Protein AF-A0A7Z0WHS3-F1 (afdb_monomer_lite)

Secondary s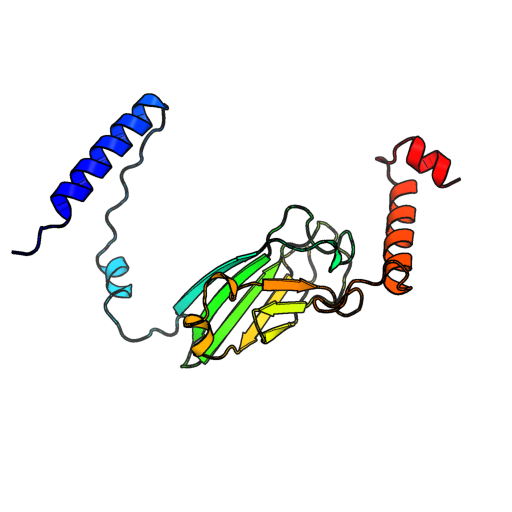tructure (DSSP, 8-state):
-PPPTHHHHHHHHHHHHHHHHHTT--PPPPPPPPHHHHGGGTT----S--EEEEEEEEE--TTSS-TTTB-TTPEEEEEEEEETTEEEEEEEEPBPTTPPP--EEEEETTEEEEEBPPSSSSPEEEEEEE-GGGGGS-GGG--EEEE-TTT--TTS---TT-HHHHHHHHHHHHHHHTSTT--HHHHHHH-

Foldseek 3Di:
DDPDCVVVVVVVVVVVVVVCVVVVHDDDDDDDDDVVNVVVVVDDPDPQDWDFLDKDWAQEDPQQEQPQFADNPWIKIWTWTDGPNFIKIKIWTQGHAVGDDAWKWKDFQPDIWTWCDDPHRGTTMTMDTDDPCSSVDDPVSRHMYMHGPQQDDPVDDRDCPPPVNVVSVVVVLVVQCPDPPRDPVSVVVVD

pLDDT: mean 82.65, std 13.99, range [40.56, 97.94]

Organism: NCBI:txid485602

Structure (mmCIF, N/CA/C/O backbone):
data_AF-A0A7Z0WHS3-F1
#
_entry.id   AF-A0A7Z0WHS3-F1
#
loop_
_atom_site.group_PDB
_atom_site.id
_atom_site.type_symbol
_atom_site.label_atom_id
_atom_site.label_alt_id
_atom_site.label_comp_id
_atom_site.label_asym_id
_atom_site.label_entity_id
_atom_site.label_seq_id
_atom_site.pdbx_PDB_ins_code
_atom_site.Cartn_x
_atom_site.Cartn_y
_atom_site.Cartn_z
_atom_site.occupancy
_atom_site.B_iso_or_equiv
_atom_site.auth_seq_id
_atom_site.auth_comp_id
_atom_site.auth_asym_id
_atom_site.auth_atom_id
_atom_site.pdbx_PDB_model_num
ATOM 1 N N . LEU A 1 1 ? -5.437 -0.044 48.713 1.00 40.56 1 LEU A N 1
ATOM 2 C CA . LEU A 1 1 ? -4.596 1.169 48.603 1.00 40.56 1 LEU A CA 1
ATOM 3 C C . LEU A 1 1 ? -3.829 1.084 47.291 1.00 40.56 1 LEU A C 1
ATOM 5 O O . LEU A 1 1 ? -2.849 0.356 47.213 1.00 40.56 1 LEU A O 1
ATOM 9 N N . ALA A 1 2 ? -4.353 1.708 46.235 1.00 43.03 2 ALA A N 1
ATOM 10 C CA . ALA A 1 2 ? -3.699 1.731 44.931 1.00 43.03 2 ALA A CA 1
ATOM 11 C C . ALA A 1 2 ? -2.425 2.582 45.030 1.00 43.03 2 ALA A C 1
ATOM 13 O O . ALA A 1 2 ? -2.479 3.722 45.490 1.00 43.03 2 ALA A O 1
ATOM 14 N N . ALA A 1 3 ? -1.280 2.012 44.656 1.00 43.31 3 ALA A N 1
ATOM 15 C CA . ALA A 1 3 ? -0.016 2.732 44.622 1.00 43.31 3 ALA A CA 1
ATOM 16 C C . ALA A 1 3 ? -0.113 3.870 43.597 1.00 43.31 3 ALA A C 1
ATOM 18 O O . ALA A 1 3 ? -0.370 3.634 42.417 1.00 43.31 3 ALA A O 1
ATOM 19 N N . VAL A 1 4 ? 0.078 5.104 44.061 1.00 48.72 4 VAL A N 1
ATOM 20 C CA . VAL A 1 4 ? 0.127 6.296 43.215 1.00 48.72 4 VAL A CA 1
ATOM 21 C C . VAL A 1 4 ? 1.287 6.129 42.216 1.00 48.72 4 VAL A C 1
ATOM 23 O O . VAL A 1 4 ? 2.424 5.930 42.651 1.00 48.72 4 VAL A O 1
ATOM 26 N N . PRO A 1 5 ? 1.055 6.212 40.893 1.00 56.66 5 PRO A N 1
ATOM 27 C CA . PRO A 1 5 ? 2.088 5.981 39.873 1.00 56.66 5 PRO A CA 1
ATOM 28 C C . PRO A 1 5 ? 3.263 6.982 39.916 1.00 56.66 5 PRO A C 1
ATOM 30 O O . PRO A 1 5 ? 4.294 6.748 39.289 1.00 56.66 5 PRO A O 1
ATOM 33 N N . GLY A 1 6 ? 3.148 8.066 40.693 1.00 66.00 6 GLY A N 1
ATOM 34 C CA . GLY A 1 6 ? 4.128 9.153 40.762 1.00 66.00 6 GLY A CA 1
ATOM 35 C C . GLY A 1 6 ? 5.511 8.757 41.289 1.00 66.00 6 GLY A C 1
ATOM 36 O O . GLY A 1 6 ? 6.507 9.237 40.763 1.00 66.00 6 GLY A O 1
ATOM 37 N N . ALA A 1 7 ? 5.611 7.846 42.265 1.00 72.94 7 ALA A N 1
ATOM 38 C CA . ALA A 1 7 ? 6.911 7.511 42.865 1.00 72.94 7 ALA A CA 1
ATOM 39 C C . ALA A 1 7 ? 7.818 6.711 41.910 1.00 72.94 7 ALA A C 1
ATOM 41 O O . ALA A 1 7 ? 9.018 6.965 41.819 1.00 72.94 7 ALA A O 1
ATOM 42 N N . ARG A 1 8 ? 7.241 5.767 41.152 1.00 76.06 8 ARG A N 1
ATOM 43 C CA . ARG A 1 8 ? 7.980 5.004 40.130 1.00 76.06 8 ARG A CA 1
ATOM 44 C C . ARG A 1 8 ? 8.331 5.868 38.922 1.00 76.06 8 ARG A C 1
ATOM 46 O O . ARG A 1 8 ? 9.429 5.735 38.394 1.00 76.06 8 ARG A O 1
ATOM 53 N N . ALA A 1 9 ? 7.426 6.759 38.518 1.00 78.06 9 ALA A N 1
ATOM 54 C CA . ALA A 1 9 ? 7.682 7.709 37.442 1.00 78.06 9 ALA A CA 1
ATOM 55 C C . ALA A 1 9 ? 8.817 8.685 37.801 1.00 78.06 9 ALA A C 1
ATOM 57 O O . ALA A 1 9 ? 9.711 8.893 36.988 1.00 78.06 9 ALA A O 1
ATOM 58 N N . ALA A 1 10 ? 8.839 9.205 39.034 1.00 81.62 10 ALA A N 1
ATOM 59 C CA . ALA A 1 10 ? 9.913 10.072 39.519 1.00 81.62 10 ALA A CA 1
ATOM 60 C C . ALA A 1 10 ? 11.273 9.354 39.544 1.00 81.62 10 ALA A C 1
ATOM 62 O O . ALA A 1 10 ? 12.272 9.906 39.091 1.00 81.62 10 ALA A O 1
ATOM 63 N N . GLY A 1 11 ? 11.305 8.096 40.001 1.00 86.12 11 GLY A N 1
ATOM 64 C CA . GLY A 1 11 ? 12.530 7.291 39.989 1.00 86.12 11 GLY A CA 1
ATOM 65 C C . GLY A 1 11 ? 13.057 7.002 38.578 1.00 86.12 11 GLY A C 1
ATOM 66 O O . GLY A 1 11 ? 14.266 7.016 38.357 1.00 86.12 11 GLY A O 1
ATOM 67 N N . LEU A 1 12 ? 12.165 6.774 37.608 1.00 85.81 12 LEU A N 1
ATOM 68 C CA . LEU A 1 12 ? 12.549 6.594 36.206 1.00 85.81 12 LEU A CA 1
ATOM 69 C C . LEU A 1 12 ? 13.081 7.894 35.590 1.00 85.81 12 LEU A C 1
ATOM 71 O O . LEU A 1 12 ? 14.081 7.859 34.880 1.00 85.81 12 LEU A O 1
ATOM 75 N N . ALA A 1 13 ? 12.442 9.029 35.883 1.00 84.94 13 ALA A N 1
ATOM 76 C CA . ALA A 1 13 ? 12.877 10.335 35.399 1.00 84.94 13 ALA A CA 1
ATOM 77 C C . ALA A 1 13 ? 14.287 10.690 35.899 1.00 84.94 13 ALA A C 1
ATOM 79 O O . ALA A 1 13 ? 15.112 11.130 35.105 1.00 84.94 13 ALA A O 1
ATOM 80 N N . ALA A 1 14 ? 14.590 10.418 37.174 1.00 86.94 14 ALA A N 1
ATOM 81 C CA . ALA A 1 14 ? 15.926 10.629 37.736 1.00 86.94 14 ALA A CA 1
ATOM 82 C C . ALA A 1 14 ? 16.997 9.787 37.018 1.00 86.94 14 ALA A C 1
ATOM 84 O O . ALA A 1 14 ? 18.024 10.316 36.610 1.00 86.94 14 ALA A O 1
ATOM 85 N N . ARG A 1 15 ? 16.719 8.499 36.771 1.00 91.88 15 ARG A N 1
ATOM 86 C CA . ARG A 1 15 ? 17.644 7.612 36.041 1.00 91.88 15 ARG A CA 1
ATOM 87 C C . ARG A 1 15 ? 17.869 8.028 34.589 1.00 91.88 15 ARG A C 1
ATOM 89 O O . ARG A 1 15 ? 18.962 7.852 34.066 1.00 91.88 15 ARG A O 1
ATOM 96 N N . LEU A 1 16 ? 16.834 8.540 33.920 1.00 90.62 16 LEU A N 1
ATOM 97 C CA . LEU A 1 16 ? 16.967 9.055 32.556 1.00 90.62 16 LEU A CA 1
ATOM 98 C C . LEU A 1 16 ? 17.790 10.345 32.515 1.00 90.62 16 LEU A C 1
ATOM 100 O O . LEU A 1 16 ? 18.526 10.542 31.554 1.00 90.62 16 LEU A O 1
ATOM 104 N N . ALA A 1 17 ? 17.689 11.191 33.545 1.00 89.50 17 ALA A N 1
ATOM 105 C CA . ALA A 1 17 ? 18.507 12.393 33.670 1.00 89.50 17 ALA A CA 1
ATOM 106 C C . ALA A 1 17 ? 19.991 12.056 33.868 1.00 89.50 17 ALA A C 1
ATOM 108 O O . ALA A 1 17 ? 20.815 12.574 33.121 1.00 89.50 17 ALA A O 1
ATOM 109 N N . GLU A 1 18 ? 20.311 11.131 34.780 1.00 93.56 18 GLU A N 1
ATOM 110 C CA . GLU A 1 18 ? 21.683 10.627 34.971 1.00 93.56 18 GLU A CA 1
ATOM 111 C C . GLU A 1 18 ? 22.253 10.056 33.664 1.00 93.56 18 GLU A C 1
ATOM 113 O O . GLU A 1 18 ? 23.331 10.443 33.223 1.00 93.56 18 GLU A O 1
ATOM 118 N N . LEU A 1 19 ? 21.487 9.200 32.977 1.00 93.31 19 LEU A N 1
ATOM 119 C CA . LEU A 1 19 ? 21.927 8.601 31.716 1.00 93.31 19 LEU A CA 1
ATOM 120 C C . LEU A 1 19 ? 22.160 9.648 30.619 1.00 93.31 19 LEU A C 1
ATOM 122 O O . LEU A 1 19 ? 23.055 9.493 29.790 1.00 93.31 19 LEU A O 1
ATOM 126 N N . ALA A 1 20 ? 21.340 10.695 30.574 1.00 91.69 20 ALA A N 1
ATOM 127 C CA . ALA A 1 20 ? 21.500 11.763 29.602 1.00 91.69 20 ALA A CA 1
ATOM 128 C C . ALA A 1 20 ? 22.761 12.595 29.882 1.00 91.69 20 ALA A C 1
ATOM 130 O O . ALA A 1 20 ? 23.494 12.896 28.942 1.00 91.69 20 ALA A O 1
ATOM 131 N N . GLU A 1 21 ? 23.052 12.888 31.152 1.00 91.94 21 GLU A N 1
ATOM 132 C CA . GLU A 1 21 ? 24.273 13.582 31.574 1.00 91.94 21 GLU A CA 1
ATOM 133 C C . GLU A 1 21 ? 25.531 12.789 31.195 1.00 91.94 21 GLU A C 1
ATOM 135 O O . GLU A 1 21 ? 26.412 13.329 30.522 1.00 91.94 21 GLU A O 1
ATOM 140 N N . ASP A 1 22 ? 25.553 11.485 31.489 1.00 95.38 22 ASP A N 1
ATOM 141 C CA . ASP A 1 22 ? 26.663 10.582 31.149 1.00 95.38 22 ASP A CA 1
ATOM 142 C C . ASP A 1 22 ? 26.966 10.531 29.640 1.00 95.38 22 ASP A C 1
ATOM 144 O O . ASP A 1 22 ? 28.086 10.225 29.227 1.00 95.38 22 ASP A O 1
ATOM 148 N N . ASN A 1 23 ? 25.971 10.832 28.801 1.00 92.00 23 ASN A N 1
ATOM 149 C CA . ASN A 1 23 ? 26.075 10.791 27.341 1.00 92.00 23 ASN A CA 1
ATOM 150 C C . ASN A 1 23 ? 26.095 12.187 26.691 1.00 92.00 23 ASN A C 1
ATOM 152 O O . ASN A 1 23 ? 26.032 12.288 25.464 1.00 92.00 23 ASN A O 1
ATOM 156 N N . GLY A 1 24 ? 26.166 13.266 27.479 1.00 92.19 24 GLY A N 1
ATOM 157 C CA . GLY A 1 24 ? 26.156 14.644 26.972 1.00 92.19 24 GLY A CA 1
ATOM 158 C C . GLY A 1 24 ? 24.856 15.045 26.258 1.00 92.19 24 GLY A C 1
ATOM 159 O O . GLY A 1 24 ? 24.859 15.951 25.422 1.00 92.19 24 GLY A O 1
ATOM 160 N N . ILE A 1 25 ? 23.745 14.366 26.550 1.00 91.44 25 ILE A N 1
ATOM 161 C CA . ILE A 1 25 ? 22.425 14.623 25.974 1.00 91.44 25 ILE A CA 1
ATOM 162 C C . ILE A 1 25 ? 21.713 15.677 26.827 1.00 91.44 25 ILE A C 1
ATOM 164 O O . ILE A 1 25 ? 21.418 15.461 27.999 1.00 91.44 25 ILE A O 1
ATOM 168 N N . VAL A 1 26 ? 21.363 16.811 26.221 1.00 89.06 26 VAL A N 1
ATOM 169 C CA . VAL A 1 26 ? 20.539 17.832 26.880 1.00 89.06 26 VAL A CA 1
ATOM 170 C C . VAL A 1 26 ? 19.069 17.420 26.797 1.00 89.06 26 VAL A C 1
ATOM 172 O O . VAL A 1 26 ? 18.463 17.453 25.725 1.00 89.06 26 VAL A O 1
ATOM 175 N N . LEU A 1 27 ? 18.478 17.039 27.930 1.00 80.19 27 LEU A N 1
ATOM 176 C CA . LEU A 1 27 ? 17.045 16.761 28.009 1.00 80.19 27 LEU A CA 1
ATOM 177 C C . LEU A 1 27 ? 16.261 18.075 27.960 1.00 80.19 27 LEU A C 1
ATOM 179 O O . LEU A 1 27 ? 16.409 18.937 28.822 1.00 80.19 27 LEU A O 1
ATOM 183 N N . THR A 1 28 ? 15.411 18.230 26.946 1.00 83.62 28 THR A N 1
ATOM 184 C CA . THR A 1 28 ? 14.441 19.331 26.899 1.00 83.62 28 THR A CA 1
ATOM 185 C C . THR A 1 28 ? 13.259 18.990 27.796 1.00 83.62 28 THR A C 1
ATOM 187 O O . THR A 1 28 ? 12.690 17.902 27.679 1.00 83.62 28 THR A O 1
ATOM 190 N N . GLU A 1 29 ? 12.882 19.911 28.682 1.00 75.25 29 GLU A N 1
ATOM 191 C CA . GLU A 1 29 ? 11.705 19.741 29.529 1.00 75.25 29 GLU A CA 1
ATOM 192 C C . GLU A 1 29 ? 10.452 19.619 28.643 1.00 75.25 29 GLU A C 1
ATOM 194 O O . GLU A 1 29 ? 10.207 20.487 27.795 1.00 75.25 29 GLU A O 1
ATOM 199 N N . PRO A 1 30 ? 9.667 18.535 28.770 1.00 65.62 30 PRO A N 1
ATOM 200 C CA . PRO A 1 30 ? 8.467 18.386 27.969 1.00 65.62 30 PRO A CA 1
ATOM 201 C C . PRO A 1 30 ? 7.459 19.455 28.389 1.00 65.62 30 PRO A C 1
ATOM 203 O O . PRO A 1 30 ? 7.096 19.556 29.561 1.00 65.62 30 PRO A O 1
ATOM 206 N N . ALA A 1 31 ? 6.975 20.237 27.424 1.00 76.06 31 ALA A N 1
ATOM 207 C CA . ALA A 1 31 ? 5.874 21.155 27.668 1.00 76.06 31 ALA A CA 1
ATOM 208 C C . ALA A 1 31 ? 4.678 20.370 28.227 1.00 76.06 31 ALA A C 1
ATOM 210 O O . ALA A 1 31 ? 4.254 19.367 27.642 1.00 76.06 31 ALA A O 1
ATOM 211 N N . ALA A 1 32 ? 4.142 20.813 29.366 1.00 71.44 32 ALA A N 1
ATOM 212 C CA . ALA A 1 32 ? 2.942 20.213 29.926 1.00 71.44 32 ALA A CA 1
ATOM 213 C C . ALA A 1 32 ? 1.805 20.325 28.892 1.00 71.44 32 ALA A C 1
ATOM 215 O O . ALA A 1 32 ? 1.555 21.430 28.398 1.00 71.44 32 ALA A O 1
ATOM 216 N N . PRO A 1 33 ? 1.123 19.219 28.543 1.00 65.56 33 PRO A N 1
ATOM 217 C CA . PRO A 1 33 ? 0.041 19.266 27.571 1.00 65.56 33 PRO A CA 1
ATOM 218 C C . PRO A 1 33 ? -1.056 20.200 28.082 1.00 65.56 33 PRO A C 1
ATOM 220 O O . PRO A 1 33 ? -1.432 20.158 29.260 1.00 65.56 33 PRO A O 1
ATOM 223 N N . ALA A 1 34 ? -1.586 21.049 27.205 1.00 68.88 34 ALA A N 1
ATOM 224 C CA . ALA A 1 34 ? -2.694 21.908 27.571 1.00 68.88 34 ALA A CA 1
ATOM 225 C C . ALA A 1 34 ? -3.924 21.045 27.881 1.00 68.88 34 ALA A C 1
ATOM 227 O O . ALA A 1 34 ? -4.117 19.955 27.341 1.00 68.88 34 ALA A O 1
ATOM 228 N N . ARG A 1 35 ? -4.836 21.551 28.718 1.00 57.56 35 ARG A N 1
ATOM 229 C CA . ARG A 1 35 ? -6.107 20.861 29.006 1.00 57.56 35 ARG A CA 1
ATOM 230 C C . ARG A 1 35 ? -6.908 20.547 27.731 1.00 57.56 35 ARG A C 1
ATOM 232 O O . ARG A 1 35 ? -7.633 19.559 27.702 1.00 57.56 35 ARG A O 1
ATOM 239 N N . ALA A 1 36 ? -6.757 21.367 26.690 1.00 58.81 36 ALA A N 1
ATOM 240 C CA . ALA A 1 36 ? -7.333 21.128 25.369 1.00 58.81 36 ALA A CA 1
ATOM 241 C C . ALA A 1 36 ? -6.714 19.906 24.657 1.00 58.81 36 ALA A C 1
ATOM 243 O O . ALA A 1 36 ? -7.440 19.170 23.995 1.00 58.81 36 ALA A O 1
ATOM 244 N N . ASP A 1 37 ? -5.423 19.634 24.863 1.00 55.34 37 ASP A N 1
ATOM 245 C CA . ASP A 1 37 ? -4.732 18.453 24.323 1.00 55.34 37 ASP A CA 1
ATOM 246 C C . ASP A 1 37 ? -5.171 17.174 25.051 1.00 55.34 37 ASP A C 1
ATOM 248 O O . ASP A 1 37 ? -5.276 16.102 24.457 1.00 55.34 37 ASP A O 1
ATOM 252 N N . LEU A 1 38 ? -5.512 17.301 26.337 1.00 54.59 38 LEU A N 1
ATOM 253 C CA . LEU A 1 38 ? -6.058 16.217 27.159 1.00 54.59 38 LEU A CA 1
ATOM 254 C C . LEU A 1 38 ? -7.549 15.946 26.892 1.00 54.59 38 LEU A C 1
ATOM 256 O O . LEU A 1 38 ? -8.033 14.850 27.174 1.00 54.59 38 LEU A O 1
ATOM 260 N N . ALA A 1 39 ? -8.286 16.908 26.326 1.00 55.62 39 ALA A N 1
ATOM 261 C CA . ALA A 1 39 ? -9.705 16.744 26.000 1.00 55.62 39 ALA A CA 1
ATOM 262 C C . ALA A 1 39 ? -9.940 15.706 24.886 1.00 55.62 39 ALA A C 1
ATOM 264 O O . ALA A 1 39 ? -11.010 15.097 24.837 1.00 55.62 39 ALA A O 1
ATOM 265 N N . LEU A 1 40 ? -8.928 15.436 24.049 1.00 53.53 40 LEU A N 1
ATOM 266 C CA . LEU A 1 40 ? -8.983 14.391 23.022 1.00 53.53 40 LEU A CA 1
ATOM 267 C C . LEU A 1 40 ? -9.140 12.981 23.624 1.00 53.53 40 LEU A C 1
ATOM 269 O O . LEU A 1 40 ? -9.735 12.108 23.000 1.00 53.53 40 LEU A O 1
ATOM 273 N N . ALA A 1 41 ? -8.649 12.766 24.850 1.00 55.72 41 ALA A N 1
ATOM 274 C CA . ALA A 1 41 ? -8.760 11.488 25.554 1.00 55.72 41 ALA A CA 1
ATOM 275 C C . ALA A 1 41 ? -10.109 11.301 26.280 1.00 55.72 41 ALA A C 1
ATOM 277 O O . ALA A 1 41 ? -10.415 10.197 26.721 1.00 55.72 41 ALA A O 1
ATOM 278 N N . ALA A 1 42 ? -10.919 12.360 26.410 1.00 51.25 42 ALA A N 1
ATOM 279 C CA . ALA A 1 42 ? -12.114 12.392 27.257 1.00 51.25 42 ALA A CA 1
ATOM 280 C C . ALA A 1 42 ? -13.442 12.496 26.479 1.00 51.25 42 ALA A C 1
ATOM 282 O O . ALA A 1 42 ? -14.429 12.988 27.019 1.00 51.25 42 ALA A O 1
ATOM 283 N N . GLY A 1 43 ? -13.488 12.037 25.222 1.00 46.34 43 GLY A N 1
ATOM 284 C CA . GLY A 1 43 ? -14.756 11.817 24.513 1.00 46.34 43 GLY A CA 1
ATOM 285 C C . GLY A 1 43 ? -15.588 13.079 24.255 1.00 46.34 43 GLY A C 1
ATOM 286 O O . GLY A 1 43 ? -16.808 13.051 24.406 1.00 46.34 43 GLY A O 1
ATOM 287 N N . GLY A 1 44 ? -14.953 14.189 23.867 1.00 47.75 44 GLY A N 1
ATOM 288 C CA . GLY A 1 44 ? -15.682 15.318 23.281 1.00 47.75 44 GLY A CA 1
ATOM 289 C C . GLY A 1 44 ? -16.411 14.907 21.988 1.00 47.75 44 GLY A C 1
ATOM 290 O O . GLY A 1 44 ? -15.984 13.954 21.329 1.00 47.75 44 GLY A O 1
ATOM 291 N N . PRO A 1 45 ? -17.509 15.589 21.609 1.00 48.00 45 PRO A N 1
ATOM 292 C CA . PRO A 1 45 ? -18.279 15.244 20.417 1.00 48.00 45 PRO A CA 1
ATOM 293 C C . PRO A 1 45 ? -17.377 15.248 19.171 1.00 48.00 45 PRO A C 1
ATOM 295 O O . PRO A 1 45 ? -16.523 16.132 19.050 1.00 48.00 45 PRO A O 1
ATOM 298 N N . PRO A 1 46 ? -17.532 14.274 18.254 1.00 52.56 46 PRO A N 1
ATOM 299 C CA . PRO A 1 46 ? -16.645 14.116 17.112 1.00 52.56 46 PRO A CA 1
ATOM 300 C C . PRO A 1 46 ? -16.776 15.325 16.185 1.00 52.56 46 PRO A C 1
ATOM 302 O O . PRO A 1 46 ? -17.706 15.435 15.390 1.00 52.56 46 PRO A O 1
ATOM 305 N N . VAL A 1 47 ? -15.824 16.251 16.273 1.00 51.16 47 VAL A N 1
ATOM 306 C CA . VAL A 1 47 ? -15.680 17.336 15.303 1.00 51.16 47 VAL A CA 1
ATOM 307 C C . VAL A 1 47 ? -15.001 16.756 14.069 1.00 51.16 47 VAL A C 1
ATOM 309 O O . VAL A 1 47 ? -13.795 16.908 13.944 1.00 51.16 47 VAL A O 1
ATOM 312 N N . GLY A 1 48 ? -15.746 16.039 13.217 1.00 57.00 48 GLY A N 1
ATOM 313 C CA . GLY A 1 48 ? -15.422 15.727 11.810 1.00 57.00 48 GLY A CA 1
ATOM 314 C C . GLY A 1 48 ? -13.972 15.350 11.459 1.00 57.00 48 GLY A C 1
ATOM 315 O O . GLY A 1 48 ? -13.539 15.598 10.337 1.00 57.00 48 GLY A O 1
ATOM 316 N N . ARG A 1 49 ? -13.197 14.821 12.408 1.00 68.06 49 ARG A N 1
ATOM 317 C CA . ARG A 1 49 ? -11.765 14.550 12.280 1.00 68.06 49 ARG A CA 1
ATOM 318 C C . ARG A 1 49 ? -11.551 13.056 12.367 1.00 68.06 49 ARG A C 1
ATOM 320 O O . ARG A 1 49 ? -12.060 12.402 13.275 1.00 68.06 49 ARG A O 1
ATOM 327 N N . ASP A 1 50 ? -10.775 12.553 11.421 1.00 83.56 50 ASP A N 1
ATOM 328 C CA . ASP A 1 50 ? -10.395 11.152 11.353 1.00 83.56 50 ASP A CA 1
ATOM 329 C C . ASP A 1 50 ? -9.671 10.763 12.633 1.00 83.56 50 ASP A C 1
ATOM 331 O O . ASP A 1 50 ? -8.682 11.389 13.025 1.00 83.56 50 ASP A O 1
ATOM 335 N N . VAL A 1 51 ? -10.167 9.721 13.293 1.00 89.31 51 VAL A N 1
ATOM 336 C CA . VAL A 1 51 ? -9.512 9.184 14.481 1.00 89.31 51 VAL A CA 1
ATOM 337 C C . VAL A 1 51 ? -8.500 8.151 14.020 1.00 89.31 51 VAL A C 1
ATOM 339 O O . VAL A 1 51 ? -8.874 7.134 13.437 1.00 89.31 51 VAL A O 1
ATOM 342 N N . VAL A 1 52 ? -7.219 8.396 14.289 1.00 92.25 52 VAL A N 1
ATOM 343 C CA . VAL A 1 52 ? -6.166 7.403 14.061 1.00 92.25 52 VAL A CA 1
ATOM 344 C C . VAL A 1 52 ? -6.342 6.264 15.058 1.00 92.25 52 VAL A C 1
ATOM 346 O O . VAL A 1 52 ? -6.189 6.459 16.261 1.00 92.25 52 VAL A O 1
ATOM 349 N N . VAL A 1 53 ? -6.655 5.075 14.551 1.00 93.31 53 VAL A N 1
ATOM 350 C CA . VAL A 1 53 ? -6.847 3.869 15.363 1.00 93.31 53 VAL A CA 1
ATOM 351 C C . VAL A 1 53 ? -5.557 3.065 15.449 1.00 93.31 53 VAL A C 1
ATOM 353 O O . VAL A 1 53 ? -5.178 2.607 16.523 1.00 93.31 53 VAL A O 1
ATOM 356 N N . LEU A 1 54 ? -4.862 2.910 14.321 1.00 93.62 54 LEU A N 1
ATOM 357 C CA . LEU A 1 54 ? -3.577 2.225 14.234 1.00 93.62 54 LEU A CA 1
ATOM 358 C C . LEU A 1 54 ? -2.671 2.946 13.244 1.00 93.62 54 LEU A C 1
ATOM 360 O O . LEU A 1 54 ? -3.142 3.558 12.291 1.00 93.62 54 LEU A O 1
ATOM 364 N N . ARG A 1 55 ? -1.362 2.825 13.442 1.00 95.06 55 ARG A N 1
ATOM 365 C CA . ARG A 1 55 ? -0.354 3.243 12.468 1.00 95.06 55 ARG A CA 1
ATOM 366 C C . ARG A 1 55 ? 0.850 2.324 12.546 1.00 95.06 55 ARG A C 1
ATOM 368 O O . ARG A 1 55 ? 1.144 1.790 13.616 1.00 95.06 55 ARG A O 1
ATOM 375 N N . GLY A 1 56 ? 1.567 2.204 11.444 1.00 94.2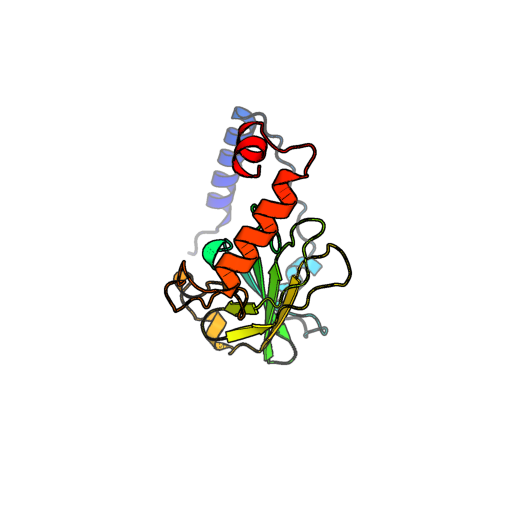5 56 GLY A N 1
ATOM 376 C CA . GLY A 1 56 ? 2.793 1.433 11.401 1.00 94.25 56 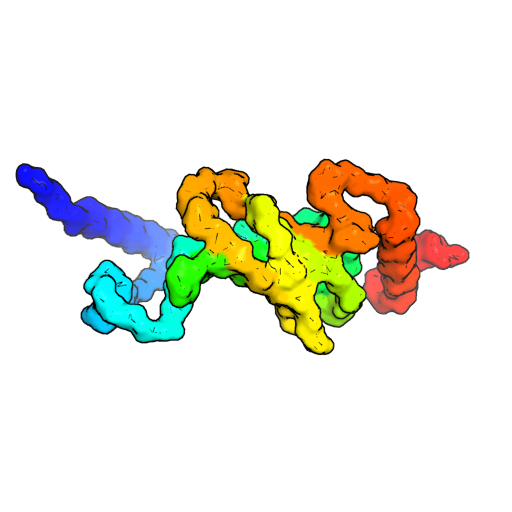GLY A CA 1
ATOM 377 C C . GLY A 1 56 ? 3.579 1.666 10.126 1.00 94.25 56 GLY A C 1
ATOM 378 O O . GLY A 1 56 ? 3.195 2.439 9.245 1.00 94.25 56 GLY A O 1
ATOM 379 N N . THR A 1 57 ? 4.710 0.982 10.061 1.00 95.31 57 THR A N 1
ATOM 380 C CA . THR A 1 57 ? 5.550 0.906 8.875 1.00 95.31 57 THR A CA 1
ATOM 381 C C . THR A 1 57 ? 5.834 -0.555 8.560 1.00 95.31 57 THR A C 1
ATOM 383 O O . THR A 1 57 ? 5.745 -1.432 9.424 1.00 95.31 57 THR A O 1
ATOM 386 N N . SER A 1 58 ? 6.132 -0.845 7.303 1.00 94.56 58 SER A N 1
ATOM 387 C CA . SER A 1 58 ? 6.539 -2.174 6.861 1.00 94.56 58 SER A CA 1
ATOM 388 C C . SER A 1 58 ? 7.665 -2.043 5.839 1.00 94.56 58 SER A C 1
ATOM 390 O O . SER A 1 58 ? 7.642 -1.110 5.026 1.00 94.56 58 SER A O 1
ATOM 392 N N . PRO A 1 59 ? 8.677 -2.924 5.895 1.00 94.25 59 PRO A N 1
ATOM 393 C CA . PRO A 1 59 ? 9.721 -2.938 4.883 1.00 94.25 59 PRO A CA 1
ATOM 394 C C . PRO A 1 59 ? 9.113 -3.289 3.521 1.00 9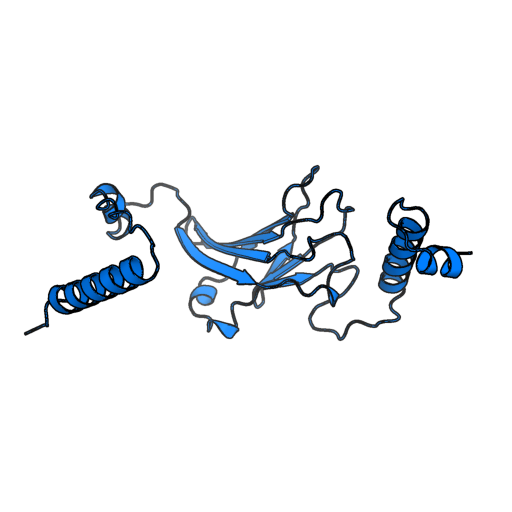4.25 59 PRO A C 1
ATOM 396 O O . PRO A 1 59 ? 8.147 -4.050 3.438 1.00 94.25 59 PRO A O 1
ATOM 399 N N . VAL A 1 60 ? 9.676 -2.731 2.452 1.00 94.44 60 VAL A N 1
ATOM 400 C CA . VAL A 1 60 ? 9.282 -3.081 1.085 1.00 94.44 60 VAL A CA 1
ATOM 401 C C . VAL A 1 60 ? 10.109 -4.275 0.626 1.00 94.44 60 VAL A C 1
ATOM 403 O O . VAL A 1 60 ? 11.335 -4.228 0.658 1.00 94.44 60 VAL A O 1
ATOM 406 N N . ASP A 1 61 ? 9.445 -5.334 0.166 1.00 92.94 61 ASP A N 1
ATOM 407 C CA . ASP A 1 61 ? 10.125 -6.434 -0.512 1.00 92.94 61 ASP A CA 1
ATOM 408 C C . ASP A 1 61 ? 10.415 -6.048 -1.969 1.00 92.94 61 ASP A C 1
ATOM 410 O O . ASP A 1 61 ? 9.528 -6.006 -2.828 1.00 92.94 61 ASP A O 1
ATOM 414 N N . TRP A 1 62 ? 11.686 -5.781 -2.265 1.00 90.75 62 TRP A N 1
ATOM 415 C CA . TRP A 1 62 ? 12.142 -5.389 -3.600 1.00 90.75 62 TRP A CA 1
ATOM 416 C C . TRP A 1 62 ? 11.988 -6.492 -4.652 1.00 90.75 62 TRP A C 1
ATOM 418 O O . TRP A 1 62 ? 12.094 -6.215 -5.846 1.00 90.75 62 TRP A O 1
ATOM 428 N N . ALA A 1 63 ? 11.725 -7.739 -4.253 1.00 90.81 63 ALA A N 1
ATOM 429 C CA . ALA A 1 63 ? 11.403 -8.799 -5.197 1.00 90.81 63 ALA A CA 1
ATOM 430 C C . ALA A 1 63 ? 10.000 -8.639 -5.804 1.00 90.81 63 ALA A C 1
ATOM 432 O O . ALA A 1 63 ? 9.755 -9.192 -6.883 1.00 90.81 63 ALA A O 1
ATOM 433 N N . LEU A 1 64 ? 9.113 -7.880 -5.148 1.00 93.06 64 LEU A N 1
ATOM 434 C CA . LEU A 1 64 ? 7.711 -7.704 -5.532 1.00 93.06 64 LEU A CA 1
ATOM 435 C C . LEU A 1 64 ? 7.434 -6.419 -6.321 1.00 93.06 64 LEU A C 1
ATOM 437 O O . LEU A 1 64 ? 6.331 -6.234 -6.839 1.00 93.06 64 LEU A O 1
ATOM 441 N N . VAL A 1 65 ? 8.429 -5.543 -6.451 1.00 93.50 65 VAL A N 1
ATOM 442 C CA . VAL A 1 65 ? 8.312 -4.266 -7.162 1.00 93.50 65 VAL A CA 1
ATOM 443 C C . VAL A 1 65 ? 9.389 -4.129 -8.243 1.00 93.50 65 VAL A C 1
ATOM 445 O O . VAL A 1 65 ? 10.524 -4.569 -8.053 1.00 93.50 65 VAL A O 1
ATOM 448 N N . PRO A 1 66 ? 9.087 -3.500 -9.394 1.00 91.88 66 PRO A N 1
ATOM 449 C CA . PRO A 1 66 ? 10.102 -3.207 -10.389 1.00 91.88 66 PRO A CA 1
ATOM 450 C C . PRO A 1 66 ? 11.146 -2.235 -9.835 1.00 91.88 66 PRO A C 1
ATOM 452 O O . PRO A 1 66 ? 10.834 -1.265 -9.143 1.00 91.88 66 PRO A O 1
ATOM 455 N N . GLN A 1 67 ? 12.398 -2.453 -10.223 1.00 89.38 67 GLN A N 1
ATOM 456 C CA . GLN A 1 67 ? 13.516 -1.595 -9.838 1.00 89.38 67 GLN A CA 1
ATOM 457 C C . GLN A 1 67 ? 13.284 -0.133 -10.256 1.00 89.38 67 GLN A C 1
ATOM 459 O O . GLN A 1 67 ? 12.788 0.133 -11.357 1.00 89.38 67 GLN A O 1
ATOM 464 N N . GLY A 1 68 ? 13.658 0.815 -9.395 1.00 89.56 68 GLY A N 1
ATOM 465 C CA . GLY A 1 68 ? 13.520 2.252 -9.661 1.00 89.56 68 GLY A CA 1
ATOM 466 C C . GLY A 1 68 ? 12.079 2.777 -9.656 1.00 89.56 68 GLY A C 1
ATOM 467 O O . GLY A 1 68 ? 11.837 3.872 -10.153 1.00 89.56 68 GLY A O 1
ATOM 468 N N . VAL A 1 69 ? 11.112 2.004 -9.148 1.00 92.50 69 VAL A N 1
ATOM 469 C CA . VAL A 1 69 ? 9.735 2.481 -8.911 1.00 92.50 69 VAL A CA 1
ATOM 470 C C . VAL A 1 69 ? 9.574 2.973 -7.472 1.00 92.50 69 VAL A C 1
ATOM 472 O O . VAL A 1 69 ? 9.049 4.061 -7.238 1.00 92.50 69 VAL A O 1
ATOM 475 N N . VAL A 1 70 ? 10.060 2.181 -6.520 1.00 93.75 70 VAL A N 1
ATOM 476 C CA . VAL A 1 70 ? 10.056 2.474 -5.082 1.00 93.75 70 VAL A CA 1
ATOM 477 C C . VAL A 1 70 ? 11.483 2.796 -4.645 1.00 93.75 70 VAL A C 1
ATOM 479 O O . VAL A 1 70 ? 12.436 2.247 -5.203 1.00 93.75 70 VAL A O 1
ATOM 482 N N . ASP A 1 71 ? 11.634 3.705 -3.684 1.00 92.38 71 ASP A N 1
ATOM 483 C CA . ASP A 1 71 ? 12.940 4.008 -3.099 1.00 92.38 71 ASP A CA 1
ATOM 484 C C . ASP A 1 71 ? 13.484 2.773 -2.354 1.00 92.38 71 ASP A C 1
ATOM 486 O O . ASP A 1 71 ? 12.793 2.145 -1.552 1.00 92.38 71 ASP A O 1
ATOM 490 N N . ALA A 1 72 ? 14.732 2.405 -2.644 1.00 81.25 72 ALA A N 1
ATOM 491 C CA . ALA A 1 72 ? 15.378 1.220 -2.095 1.00 81.25 72 ALA A CA 1
ATOM 492 C C . ALA A 1 72 ? 15.549 1.278 -0.567 1.00 81.25 72 ALA A C 1
ATOM 494 O O . ALA A 1 72 ? 15.570 0.228 0.068 1.00 81.25 72 ALA A O 1
ATOM 495 N N . ALA A 1 73 ? 15.642 2.471 0.026 1.00 83.38 73 ALA A N 1
ATOM 496 C CA . ALA A 1 73 ? 15.748 2.641 1.477 1.00 83.38 73 ALA A CA 1
ATOM 497 C C . ALA A 1 73 ? 14.384 2.842 2.167 1.00 83.38 73 ALA A C 1
ATOM 499 O O . ALA A 1 73 ? 14.312 2.966 3.395 1.00 83.38 73 ALA A O 1
ATOM 500 N N . ALA A 1 74 ? 13.294 2.905 1.400 1.00 81.62 74 ALA A N 1
ATOM 501 C CA . ALA A 1 74 ? 12.008 3.319 1.925 1.00 81.62 74 ALA A CA 1
ATOM 502 C C . ALA A 1 74 ? 11.248 2.204 2.643 1.00 81.62 74 ALA A C 1
ATOM 504 O O . ALA A 1 74 ? 11.227 1.041 2.243 1.00 81.62 74 ALA A O 1
ATOM 505 N N . HIS A 1 75 ? 10.542 2.618 3.691 1.00 93.56 75 HIS A N 1
ATOM 506 C CA . HIS A 1 75 ? 9.495 1.826 4.315 1.00 93.56 75 HIS A CA 1
ATOM 507 C C . HIS A 1 75 ? 8.144 2.309 3.799 1.00 93.56 75 HIS A C 1
ATOM 509 O O . HIS A 1 75 ? 7.917 3.511 3.645 1.00 93.56 75 HIS A O 1
ATOM 515 N N . ALA A 1 76 ? 7.229 1.373 3.580 1.00 96.31 76 ALA A N 1
ATOM 516 C CA . ALA A 1 76 ? 5.838 1.708 3.358 1.00 96.31 76 ALA A CA 1
ATOM 517 C C . ALA A 1 76 ? 5.200 2.066 4.704 1.00 96.31 76 ALA A C 1
ATOM 519 O O . ALA A 1 76 ? 5.370 1.352 5.694 1.00 96.31 76 ALA A O 1
ATOM 520 N N . SER A 1 77 ? 4.482 3.181 4.752 1.00 96.88 77 SER A N 1
ATOM 521 C CA . SER A 1 77 ? 3.738 3.618 5.932 1.00 96.88 77 SER A CA 1
ATOM 522 C C . SER A 1 77 ? 2.254 3.349 5.741 1.00 96.88 77 SER A C 1
ATOM 524 O O . SER A 1 77 ? 1.731 3.453 4.631 1.00 96.88 77 SER A O 1
ATOM 526 N N . TRP A 1 78 ? 1.575 2.995 6.825 1.00 97.25 78 TRP A N 1
ATOM 527 C CA . TRP A 1 78 ? 0.138 2.772 6.815 1.00 97.25 78 TRP A CA 1
ATOM 528 C C . TRP A 1 78 ? -0.512 3.315 8.081 1.00 97.25 78 TRP A C 1
ATOM 530 O O . TRP A 1 78 ? 0.092 3.352 9.156 1.00 97.25 78 TRP A O 1
ATOM 540 N N . THR A 1 79 ? -1.759 3.754 7.948 1.00 96.56 79 THR A N 1
ATOM 541 C CA . THR A 1 79 ? -2.580 4.270 9.045 1.00 96.56 79 THR A CA 1
ATOM 542 C C . THR A 1 79 ? -4.008 3.773 8.882 1.00 96.56 79 THR A C 1
ATOM 544 O O . THR A 1 79 ? -4.591 3.925 7.818 1.00 96.56 79 THR A O 1
ATOM 547 N N . VAL A 1 80 ? -4.587 3.194 9.931 1.00 95.69 80 VAL A N 1
ATOM 548 C CA . VAL A 1 80 ? -6.018 2.877 9.984 1.00 95.69 80 VAL A CA 1
ATOM 549 C C . VAL A 1 80 ? -6.732 4.022 10.684 1.00 95.69 80 VAL A C 1
ATOM 551 O O . VAL A 1 80 ? -6.446 4.330 11.844 1.00 95.69 80 VAL A O 1
ATOM 554 N N . LEU A 1 81 ? -7.663 4.638 9.974 1.00 95.31 81 LEU A N 1
ATOM 555 C CA . LEU A 1 81 ? -8.495 5.738 10.431 1.00 95.31 81 LEU A CA 1
ATOM 556 C C . LEU A 1 81 ? -9.921 5.254 10.668 1.00 95.31 81 LEU A C 1
ATOM 558 O O . LEU A 1 81 ? -10.392 4.334 10.001 1.00 95.31 81 LEU A O 1
ATOM 562 N N . ARG A 1 82 ? -10.631 5.909 11.586 1.00 93.69 82 ARG A N 1
ATOM 563 C CA . ARG A 1 82 ? -12.083 5.796 11.724 1.00 93.69 82 ARG A CA 1
ATOM 564 C C . ARG A 1 82 ? -12.740 7.119 11.340 1.00 93.69 82 ARG A C 1
ATOM 566 O O . ARG A 1 82 ? -12.422 8.151 11.931 1.00 93.69 82 ARG A O 1
ATOM 573 N N . ARG A 1 83 ? -13.660 7.068 10.375 1.00 87.69 83 ARG A N 1
ATOM 574 C CA . ARG A 1 83 ? -14.450 8.200 9.867 1.00 87.69 83 ARG A CA 1
ATOM 575 C C . ARG A 1 83 ? -15.897 7.758 9.673 1.00 87.69 83 ARG A C 1
ATOM 577 O O . ARG A 1 83 ? -16.147 6.727 9.053 1.00 87.69 83 ARG A O 1
ATOM 584 N N . ASP A 1 84 ? -16.838 8.531 10.212 1.00 86.69 84 ASP A N 1
ATOM 585 C CA . ASP A 1 84 ? -18.286 8.333 10.025 1.00 86.69 84 ASP A CA 1
ATOM 586 C C . ASP A 1 84 ? -18.753 6.890 10.293 1.00 86.69 84 ASP A C 1
ATOM 588 O O . ASP A 1 84 ? -19.556 6.314 9.567 1.00 86.69 84 ASP A O 1
ATOM 592 N N . GLY A 1 85 ? -18.196 6.271 11.339 1.00 86.88 85 GLY A N 1
ATOM 593 C CA . GLY A 1 85 ? -18.513 4.896 11.733 1.00 86.88 85 GLY A CA 1
ATOM 594 C C . GLY A 1 85 ? -17.782 3.804 10.946 1.00 86.88 85 GLY A C 1
ATOM 595 O O . GLY A 1 85 ? -17.799 2.666 11.403 1.00 86.88 85 GLY A O 1
ATOM 596 N N . SER A 1 86 ? -17.086 4.148 9.860 1.00 91.38 86 SER A N 1
ATOM 597 C CA . SER A 1 86 ? -16.310 3.229 9.017 1.00 91.38 86 SER A CA 1
ATOM 598 C C . SER A 1 86 ? -14.805 3.302 9.291 1.00 91.38 86 SER A C 1
ATOM 600 O O . SER A 1 86 ? -14.284 4.359 9.662 1.00 91.38 86 SER A O 1
ATOM 602 N N . SER A 1 87 ? -14.100 2.186 9.096 1.00 95.00 87 SER A N 1
ATOM 603 C CA . SER A 1 87 ? -12.639 2.141 9.129 1.00 95.00 87 SER A CA 1
ATOM 604 C C . SER A 1 87 ? -12.034 2.118 7.726 1.00 95.00 87 SER A C 1
ATOM 606 O O . SER A 1 87 ? -12.505 1.421 6.829 1.00 95.00 87 SER A O 1
ATOM 608 N N . VAL A 1 88 ? -10.965 2.890 7.540 1.00 95.75 88 VAL A N 1
ATOM 609 C CA . VAL A 1 88 ? -10.234 3.030 6.275 1.00 95.75 88 VAL A CA 1
ATOM 610 C C . VAL A 1 88 ? -8.748 2.872 6.558 1.00 95.75 88 VAL A C 1
ATOM 612 O O . VAL A 1 88 ? -8.243 3.462 7.510 1.00 95.75 88 VAL A O 1
ATOM 615 N N . VAL A 1 89 ? -8.040 2.096 5.742 1.00 96.69 89 VAL A N 1
ATOM 616 C CA . VAL A 1 89 ? -6.575 2.096 5.734 1.00 96.69 89 VAL A CA 1
ATOM 617 C C . VAL A 1 89 ? -6.079 3.086 4.692 1.00 96.69 89 VAL A C 1
ATOM 619 O O . VAL A 1 89 ? -6.532 3.077 3.550 1.00 96.69 89 VAL A O 1
ATOM 622 N N . GLU A 1 90 ? -5.149 3.942 5.092 1.00 97.44 90 GLU A N 1
ATOM 623 C CA . GLU A 1 90 ? -4.372 4.799 4.210 1.00 97.44 90 GLU A CA 1
ATOM 624 C C . GLU A 1 90 ? -2.951 4.265 4.135 1.00 97.44 90 GLU A C 1
ATOM 626 O O . GLU A 1 90 ? -2.335 3.974 5.162 1.00 97.44 90 GLU A O 1
ATOM 631 N N . VAL A 1 91 ? -2.432 4.143 2.921 1.00 97.94 91 VAL A N 1
ATOM 632 C CA . VAL A 1 91 ? -1.092 3.636 2.641 1.00 97.94 91 VAL A CA 1
ATOM 633 C C . VAL A 1 91 ? -0.309 4.712 1.905 1.00 97.94 91 VAL A C 1
ATOM 635 O O . VAL A 1 91 ? -0.852 5.395 1.039 1.00 97.94 91 VAL A O 1
ATOM 638 N N . SER A 1 92 ? 0.967 4.860 2.247 1.00 97.38 92 SER A N 1
ATOM 639 C CA . SER A 1 92 ? 1.897 5.760 1.572 1.00 97.38 92 SER A CA 1
ATOM 640 C C . SER A 1 92 ? 3.257 5.091 1.410 1.00 97.38 92 SER A C 1
ATOM 642 O O . SER A 1 92 ? 3.846 4.606 2.381 1.00 97.38 92 SER A O 1
ATOM 644 N N . VAL A 1 93 ? 3.751 5.066 0.175 1.00 97.06 93 VAL A N 1
ATOM 645 C CA . VAL A 1 93 ? 5.002 4.418 -0.221 1.00 97.06 93 VAL A CA 1
ATOM 646 C C . VAL A 1 93 ? 5.899 5.450 -0.906 1.00 97.06 93 VAL A C 1
ATOM 648 O O . VAL A 1 93 ? 5.529 5.967 -1.966 1.00 97.06 93 VAL A O 1
ATOM 651 N N . PRO A 1 94 ? 7.079 5.766 -0.347 1.00 95.94 94 PRO A N 1
ATOM 652 C CA . PRO A 1 94 ? 8.024 6.663 -1.002 1.00 95.94 94 PRO A CA 1
ATOM 653 C C . PRO A 1 94 ? 8.484 6.111 -2.354 1.00 95.94 94 PRO A C 1
ATOM 655 O O . PRO A 1 94 ? 8.803 4.929 -2.494 1.00 95.94 94 PRO A O 1
ATOM 658 N N . ARG A 1 95 ? 8.524 6.975 -3.366 1.00 94.12 95 ARG A N 1
ATOM 659 C CA . ARG A 1 95 ? 8.952 6.611 -4.720 1.00 94.12 95 ARG A CA 1
ATOM 660 C C . ARG A 1 95 ? 10.415 6.966 -4.928 1.00 94.12 95 ARG A C 1
ATOM 662 O O . ARG A 1 95 ? 10.918 7.913 -4.330 1.00 94.12 95 ARG A O 1
ATOM 669 N N . ALA A 1 96 ? 11.082 6.217 -5.802 1.00 91.31 96 ALA A N 1
ATOM 670 C CA . ALA A 1 96 ? 12.424 6.592 -6.225 1.00 91.31 96 ALA A CA 1
ATOM 671 C C . ALA A 1 96 ? 12.378 7.936 -6.989 1.00 91.31 96 ALA A C 1
ATOM 673 O O . ALA A 1 96 ? 11.405 8.193 -7.705 1.00 91.31 96 ALA A O 1
ATOM 674 N N . PRO A 1 97 ? 13.414 8.785 -6.893 1.00 87.94 97 PRO A N 1
ATOM 675 C CA . PRO A 1 97 ? 13.501 10.000 -7.700 1.00 87.94 97 PRO A CA 1
ATOM 676 C C . PRO A 1 97 ? 13.422 9.684 -9.199 1.00 87.94 97 PRO A C 1
ATOM 678 O O . PRO A 1 97 ? 14.113 8.780 -9.674 1.00 87.94 97 PRO A O 1
ATOM 681 N N . GLY A 1 98 ? 12.578 10.400 -9.950 1.00 86.81 98 GLY A N 1
ATOM 682 C CA . GLY A 1 98 ? 12.387 10.132 -11.379 1.00 86.81 98 GLY A CA 1
ATOM 683 C C . GLY A 1 98 ? 11.758 8.764 -11.668 1.00 86.81 98 GLY A C 1
ATOM 684 O O . GLY A 1 98 ? 11.920 8.228 -12.768 1.00 86.81 98 GLY A O 1
ATOM 685 N N . ALA A 1 99 ? 11.066 8.173 -10.686 1.00 87.12 99 ALA A N 1
ATOM 686 C CA . ALA A 1 99 ? 10.462 6.860 -10.827 1.00 87.12 99 ALA A CA 1
ATOM 687 C C . ALA A 1 99 ? 9.538 6.797 -12.046 1.00 87.12 99 ALA A C 1
ATOM 689 O O . ALA A 1 99 ? 8.633 7.615 -12.246 1.00 87.12 99 ALA A O 1
ATOM 690 N N . ARG A 1 100 ? 9.718 5.733 -12.824 1.00 84.44 100 ARG A N 1
ATOM 691 C CA . ARG A 1 100 ? 8.809 5.363 -13.908 1.00 84.44 100 ARG A CA 1
ATOM 692 C C . ARG A 1 100 ? 7.402 5.089 -13.369 1.00 84.44 100 ARG A C 1
ATOM 694 O O . ARG A 1 100 ? 7.231 4.652 -12.228 1.00 84.44 100 ARG A O 1
ATOM 701 N N . ARG A 1 101 ? 6.384 5.349 -14.195 1.00 85.56 101 ARG A N 1
ATOM 702 C CA . ARG A 1 101 ? 4.999 4.984 -13.871 1.00 85.56 101 ARG A CA 1
ATOM 703 C C . ARG A 1 101 ? 4.854 3.465 -13.943 1.00 85.56 101 ARG A C 1
ATOM 705 O O . ARG A 1 101 ? 5.206 2.865 -14.954 1.00 85.56 101 ARG A O 1
ATOM 712 N N . ALA A 1 102 ? 4.339 2.872 -12.876 1.00 87.94 102 ALA A N 1
ATOM 713 C CA . ALA A 1 102 ? 3.993 1.460 -12.789 1.00 87.94 102 ALA A CA 1
ATOM 714 C C . ALA A 1 102 ? 2.767 1.327 -11.883 1.00 87.94 102 ALA A C 1
ATOM 716 O O . ALA A 1 102 ? 2.662 2.077 -10.917 1.00 87.94 102 ALA A O 1
ATOM 717 N N . GLY A 1 103 ? 1.857 0.400 -12.188 1.00 92.88 103 GLY A N 1
ATOM 718 C CA . GLY A 1 103 ? 0.740 0.096 -11.297 1.00 92.88 103 GLY A CA 1
ATOM 719 C C . GLY A 1 103 ? 1.262 -0.507 -9.996 1.00 92.88 103 GLY A C 1
ATOM 720 O O . GLY A 1 103 ? 1.965 -1.518 -10.027 1.00 92.88 103 GLY A O 1
ATOM 721 N N . LEU A 1 104 ? 0.947 0.128 -8.869 1.00 95.94 104 LEU A N 1
ATOM 722 C CA . LEU A 1 104 ? 1.308 -0.349 -7.540 1.00 95.94 104 LEU A CA 1
ATOM 723 C C . LEU A 1 104 ? 0.044 -0.692 -6.754 1.00 95.94 104 LEU A C 1
ATOM 725 O O . LEU A 1 104 ? -0.968 0.005 -6.833 1.00 95.94 104 LEU A O 1
ATOM 729 N N . ALA A 1 105 ? 0.135 -1.755 -5.970 1.00 97.25 105 ALA A N 1
ATOM 730 C CA . ALA A 1 105 ? -0.873 -2.159 -5.011 1.00 97.25 105 ALA A CA 1
ATOM 731 C C . ALA A 1 105 ? -0.207 -2.422 -3.659 1.00 97.25 105 ALA A C 1
ATOM 733 O O . ALA A 1 105 ? 0.990 -2.716 -3.569 1.00 97.25 105 ALA A O 1
ATOM 734 N N . ALA A 1 106 ? -0.985 -2.300 -2.594 1.00 96.69 106 ALA A N 1
ATOM 735 C CA . ALA A 1 106 ? -0.577 -2.705 -1.268 1.00 96.69 106 ALA A CA 1
ATOM 736 C C . ALA A 1 106 ? -1.634 -3.607 -0.650 1.00 96.69 106 ALA A C 1
ATOM 738 O O . ALA A 1 106 ? -2.824 -3.313 -0.700 1.00 96.69 106 ALA A O 1
ATOM 739 N N . ARG A 1 107 ? -1.182 -4.675 -0.009 1.00 95.50 107 ARG A N 1
ATOM 740 C CA . ARG A 1 107 ? -2.029 -5.598 0.725 1.00 95.50 107 ARG A CA 1
ATOM 741 C C . ARG A 1 107 ? -1.839 -5.404 2.218 1.00 95.50 107 ARG A C 1
ATOM 743 O O . ARG A 1 107 ? -0.715 -5.505 2.704 1.00 95.50 107 ARG A O 1
ATOM 750 N N . PHE A 1 108 ? -2.925 -5.141 2.935 1.00 93.31 108 PHE A N 1
ATOM 751 C CA . PHE A 1 108 ? -2.957 -5.039 4.392 1.00 93.31 108 PHE A CA 1
ATOM 752 C C . PHE A 1 108 ? -3.854 -6.144 4.956 1.00 93.31 108 PHE A C 1
ATOM 754 O O . PHE A 1 108 ? -5.084 -6.047 4.914 1.00 93.31 108 PHE A O 1
ATOM 761 N N . GLY A 1 109 ? -3.246 -7.231 5.435 1.00 88.06 109 GLY A N 1
ATOM 762 C CA . GLY A 1 109 ? -3.986 -8.454 5.756 1.00 88.06 109 GLY A CA 1
ATOM 763 C C . GLY A 1 109 ? -4.773 -8.966 4.531 1.00 88.06 109 GLY A C 1
ATOM 764 O O . GLY A 1 109 ? -4.155 -9.234 3.502 1.00 88.06 109 GLY A O 1
ATOM 765 N N . PRO A 1 110 ? -6.115 -9.096 4.594 1.00 85.06 110 PRO A N 1
ATOM 766 C CA . PRO A 1 110 ? -6.935 -9.533 3.459 1.00 85.06 110 PRO A CA 1
ATOM 767 C C . PRO A 1 110 ? -7.352 -8.400 2.504 1.00 85.06 110 PRO A C 1
ATOM 769 O O . PRO A 1 110 ? -8.033 -8.667 1.516 1.00 85.06 110 PRO A O 1
ATOM 772 N N . VAL A 1 111 ? -7.025 -7.139 2.809 1.00 92.25 111 VAL A N 1
ATOM 773 C CA . VAL A 1 111 ? -7.503 -5.982 2.039 1.00 92.25 111 VAL A CA 1
ATOM 774 C C . VAL A 1 111 ? -6.461 -5.542 1.021 1.00 92.25 111 VAL A C 1
ATOM 776 O O . VAL A 1 111 ? -5.312 -5.284 1.375 1.00 92.25 111 VAL A O 1
ATOM 779 N N . GLU A 1 112 ? -6.890 -5.409 -0.230 1.00 95.50 112 GLU A N 1
ATOM 780 C CA . GLU A 1 112 ? -6.111 -4.818 -1.318 1.00 95.50 112 GLU A CA 1
ATOM 781 C C . GLU A 1 112 ? -6.374 -3.314 -1.430 1.00 95.50 112 GLU A C 1
ATOM 783 O O . GLU A 1 112 ? -7.514 -2.850 -1.369 1.00 95.50 112 GLU A O 1
ATOM 788 N N . VAL A 1 113 ? -5.301 -2.555 -1.621 1.00 96.50 113 VAL A N 1
ATOM 789 C CA . VAL A 1 113 ? -5.291 -1.099 -1.731 1.00 96.50 113 VAL A CA 1
ATOM 790 C C . VAL A 1 113 ? -4.592 -0.731 -3.032 1.00 96.50 113 VAL A C 1
ATOM 792 O O . VAL A 1 113 ? -3.385 -0.926 -3.171 1.00 96.50 113 VAL A O 1
ATOM 795 N N . ALA A 1 114 ? -5.330 -0.173 -3.990 1.00 96.94 114 ALA A N 1
ATOM 796 C CA . ALA A 1 114 ? -4.714 0.419 -5.173 1.00 96.94 114 ALA A CA 1
ATOM 797 C C . ALA A 1 114 ? -3.928 1.673 -4.763 1.00 96.94 114 ALA A C 1
ATOM 799 O O . ALA A 1 114 ? -4.437 2.493 -3.994 1.00 96.94 114 ALA A O 1
ATOM 800 N N . LEU A 1 115 ? -2.692 1.807 -5.249 1.00 96.62 115 LEU A N 1
ATOM 801 C CA . LEU A 1 115 ? -1.855 2.970 -4.978 1.00 96.62 115 LEU A CA 1
ATOM 802 C C . LEU A 1 115 ? -1.824 3.884 -6.202 1.00 96.62 115 LEU A C 1
ATOM 804 O O . LEU A 1 115 ? -1.342 3.510 -7.273 1.00 96.62 115 LEU A O 1
ATOM 808 N N . ASP A 1 116 ? -2.293 5.107 -6.009 1.00 94.31 116 ASP A N 1
ATOM 809 C CA . ASP A 1 116 ? -2.241 6.173 -6.989 1.00 94.31 116 ASP A CA 1
ATOM 810 C C . ASP A 1 116 ? -0.839 6.783 -7.030 1.00 94.31 116 ASP A C 1
ATOM 812 O O . ASP A 1 116 ? -0.223 7.100 -6.006 1.00 94.31 116 ASP A O 1
ATOM 816 N N . LEU A 1 117 ? -0.329 6.970 -8.247 1.00 90.94 117 LEU A N 1
ATOM 817 C CA . LEU A 1 117 ? 0.954 7.616 -8.479 1.00 90.94 117 LEU A CA 1
ATOM 818 C C . LEU A 1 117 ? 0.711 9.091 -8.805 1.00 90.94 117 LEU A C 1
ATOM 820 O O . LEU A 1 117 ? 0.087 9.387 -9.831 1.00 90.94 117 LEU A O 1
ATOM 824 N N . PRO A 1 118 ? 1.221 10.032 -7.992 1.00 88.75 118 PRO A N 1
ATOM 825 C CA . PRO A 1 118 ? 1.106 11.444 -8.314 1.00 88.75 118 PRO A CA 1
ATOM 826 C C . PRO A 1 118 ? 1.892 11.771 -9.591 1.00 88.75 118 PRO A C 1
ATOM 828 O O . PRO A 1 118 ? 2.806 11.051 -9.999 1.00 88.75 118 PRO A O 1
ATOM 831 N N . ALA A 1 119 ? 1.560 12.896 -10.227 1.00 82.81 119 ALA A N 1
ATOM 832 C CA . ALA A 1 119 ? 2.229 13.325 -11.455 1.00 82.81 119 ALA A CA 1
ATOM 833 C C . ALA A 1 119 ? 3.721 13.680 -11.262 1.00 82.81 119 ALA A C 1
ATOM 835 O O . ALA A 1 119 ? 4.462 13.654 -12.242 1.00 82.81 119 ALA A O 1
ATOM 836 N N . GLY A 1 120 ? 4.145 13.998 -10.033 1.00 86.44 120 GLY A N 1
ATOM 837 C CA . GLY A 1 120 ? 5.534 14.313 -9.674 1.00 86.44 120 GLY A CA 1
ATOM 838 C C . GLY A 1 120 ? 6.220 13.224 -8.840 1.00 86.44 120 GLY A C 1
ATOM 839 O O . GLY A 1 120 ? 5.772 12.079 -8.795 1.00 86.44 120 GLY A O 1
ATOM 840 N N . ASP A 1 121 ? 7.279 13.606 -8.126 1.00 86.19 121 ASP A N 1
ATOM 841 C CA . ASP A 1 121 ? 8.103 12.709 -7.291 1.00 86.19 121 ASP A CA 1
ATOM 842 C C . ASP A 1 121 ? 7.522 12.449 -5.884 1.00 86.19 121 ASP A C 1
ATOM 844 O O . ASP A 1 121 ? 8.217 11.993 -4.978 1.00 86.19 121 ASP A O 1
ATOM 848 N N . GLY A 1 122 ? 6.237 12.747 -5.674 1.00 91.69 122 GLY A N 1
ATOM 849 C CA . GLY A 1 122 ? 5.554 12.466 -4.410 1.00 91.69 122 GLY A CA 1
ATOM 850 C C . GLY A 1 122 ? 5.393 10.960 -4.145 1.00 91.69 122 GLY A C 1
ATOM 851 O O . GLY A 1 122 ? 5.515 10.154 -5.072 1.00 91.69 122 GLY A O 1
ATOM 852 N N . PRO A 1 123 ? 5.085 10.562 -2.897 1.00 95.06 123 PRO A N 1
ATOM 853 C CA . PRO A 1 123 ? 4.836 9.162 -2.566 1.00 95.06 123 PRO A CA 1
ATOM 854 C C . PRO A 1 123 ? 3.616 8.622 -3.320 1.00 95.06 123 PRO A C 1
ATOM 856 O O . PRO A 1 123 ? 2.676 9.364 -3.606 1.00 95.06 123 PRO A O 1
ATOM 859 N N . ALA A 1 124 ? 3.620 7.321 -3.612 1.00 95.81 124 ALA A N 1
ATOM 860 C CA . ALA A 1 124 ? 2.418 6.628 -4.058 1.00 95.81 124 ALA A CA 1
ATOM 861 C C . ALA A 1 124 ? 1.493 6.440 -2.854 1.00 95.81 124 ALA A C 1
ATOM 863 O O . ALA A 1 124 ? 1.944 5.964 -1.809 1.00 95.81 124 ALA A O 1
ATOM 864 N N . THR A 1 125 ? 0.224 6.815 -2.978 1.00 97.44 125 THR A N 1
ATOM 865 C CA . THR A 1 125 ? -0.731 6.756 -1.867 1.00 97.44 125 THR A CA 1
ATOM 866 C C . THR A 1 125 ? -1.999 6.033 -2.273 1.00 97.44 125 THR A C 1
ATOM 868 O O . THR A 1 125 ? -2.387 6.043 -3.431 1.00 97.44 125 THR A O 1
ATOM 871 N N . GLY A 1 126 ? -2.656 5.383 -1.322 1.00 97.19 126 GLY A N 1
ATOM 872 C CA . GLY A 1 126 ? -3.905 4.683 -1.588 1.00 97.19 126 GLY A CA 1
ATOM 873 C C . GLY A 1 126 ? -4.757 4.572 -0.344 1.00 97.19 126 GLY A C 1
ATOM 874 O O . GLY A 1 126 ? -4.263 4.705 0.780 1.00 97.19 126 GLY A O 1
ATOM 875 N N . ARG A 1 127 ? -6.056 4.356 -0.550 1.00 97.50 127 ARG A N 1
ATOM 876 C CA . ARG A 1 127 ? -7.029 4.205 0.531 1.00 97.50 127 ARG A CA 1
ATOM 877 C C . ARG A 1 127 ? -7.993 3.076 0.219 1.00 97.50 127 ARG A C 1
ATOM 879 O O . ARG A 1 127 ? -8.460 2.968 -0.911 1.00 97.50 127 ARG A O 1
ATOM 886 N N . ALA A 1 128 ? -8.326 2.276 1.223 1.00 97.12 128 ALA A N 1
ATOM 887 C CA . ALA A 1 128 ? -9.348 1.244 1.094 1.00 97.12 128 ALA A CA 1
ATOM 888 C C . ALA A 1 128 ? -10.137 1.077 2.398 1.00 97.12 128 ALA A C 1
ATOM 890 O O . ALA A 1 128 ? -9.572 1.251 3.483 1.00 97.12 128 ALA A O 1
ATOM 891 N N . PRO A 1 129 ? -11.432 0.731 2.324 1.00 96.44 129 PRO A N 1
ATOM 892 C CA . PRO A 1 129 ? -12.188 0.357 3.508 1.00 96.44 129 PRO A CA 1
ATOM 893 C C . PRO A 1 129 ? -11.608 -0.921 4.123 1.00 96.44 129 PRO A C 1
ATOM 895 O O . PRO A 1 129 ? -11.222 -1.848 3.412 1.00 96.44 129 PRO A O 1
ATOM 898 N N . VAL A 1 130 ? -11.582 -0.981 5.451 1.00 95.38 130 VAL A N 1
ATOM 899 C CA . VAL A 1 130 ? -11.175 -2.173 6.204 1.00 95.38 130 VAL A CA 1
ATOM 900 C C . VAL A 1 130 ? -12.254 -2.544 7.219 1.00 95.38 130 VAL A C 1
ATOM 902 O O . VAL A 1 130 ? -12.911 -1.651 7.759 1.00 95.38 130 VAL A O 1
ATOM 905 N N . PRO A 1 131 ? -12.451 -3.839 7.519 1.00 92.81 131 PRO A N 1
ATOM 906 C CA . PRO A 1 131 ? -13.350 -4.241 8.594 1.00 92.81 131 PRO A CA 1
ATOM 907 C C . PRO A 1 131 ? -12.895 -3.674 9.944 1.00 92.81 131 PRO A C 1
ATOM 909 O O . PRO A 1 131 ? -11.707 -3.716 10.256 1.00 92.81 131 PRO A O 1
ATOM 912 N N . ASP A 1 132 ? -13.830 -3.258 10.801 1.00 90.31 132 ASP A N 1
ATOM 913 C CA . ASP A 1 132 ? -13.530 -2.783 12.166 1.00 90.31 132 ASP A CA 1
ATOM 914 C C . ASP A 1 132 ? -12.727 -3.809 12.993 1.00 90.31 132 ASP A C 1
ATOM 916 O O . ASP A 1 132 ? -11.917 -3.449 13.850 1.00 90.31 132 ASP A O 1
ATOM 920 N N . ALA A 1 133 ? -12.900 -5.103 12.697 1.00 89.06 133 ALA A N 1
ATOM 921 C CA . ALA A 1 133 ? -12.160 -6.199 13.321 1.00 89.06 133 ALA A CA 1
ATOM 922 C C . ALA A 1 133 ? -10.639 -6.136 13.079 1.00 89.06 133 ALA A C 1
ATOM 924 O O . ALA A 1 133 ? -9.885 -6.783 13.804 1.00 89.06 133 ALA A O 1
ATOM 925 N N . VAL A 1 134 ? -10.162 -5.325 12.126 1.00 89.69 134 VAL A N 1
ATOM 926 C CA . VAL A 1 134 ? -8.730 -5.131 11.848 1.00 89.69 134 VAL A CA 1
ATOM 927 C C . VAL A 1 134 ? -7.952 -4.656 13.083 1.00 89.69 134 VAL A C 1
ATOM 929 O O . VAL A 1 134 ? -6.784 -4.993 13.268 1.00 89.69 134 VAL A O 1
ATOM 932 N N . VAL A 1 135 ? -8.620 -3.922 13.979 1.00 87.44 135 VAL A N 1
ATOM 933 C CA . VAL A 1 135 ? -8.043 -3.408 15.232 1.00 87.44 135 VAL A CA 1
ATOM 934 C C . VAL A 1 135 ? -7.741 -4.533 16.224 1.00 87.44 135 VAL A C 1
ATOM 936 O O . VAL A 1 135 ? -6.888 -4.383 17.100 1.00 87.44 135 VAL A O 1
ATOM 939 N N . LEU A 1 136 ? -8.419 -5.671 16.071 1.00 90.06 136 LEU A N 1
ATOM 940 C CA . LEU A 1 136 ? -8.292 -6.844 16.929 1.00 90.06 136 LEU A CA 1
ATOM 941 C C . LEU A 1 136 ? -7.277 -7.862 16.397 1.00 90.06 136 LEU A C 1
ATOM 943 O O . LEU A 1 136 ? -6.917 -8.776 17.133 1.00 90.06 136 LEU A O 1
ATOM 947 N N . LEU A 1 137 ? -6.783 -7.701 15.162 1.00 84.25 137 LEU A N 1
ATOM 948 C CA . LEU A 1 137 ? -5.777 -8.605 14.595 1.00 84.25 137 LEU A CA 1
ATOM 949 C C . LEU A 1 137 ? -4.512 -8.627 15.464 1.00 84.25 137 LEU A C 1
ATOM 951 O O . LEU A 1 137 ? -4.109 -7.568 15.951 1.00 84.25 137 LEU A O 1
ATOM 955 N N . PRO A 1 138 ? -3.833 -9.766 15.648 1.00 86.50 138 PRO A N 1
ATOM 956 C CA . PRO A 1 138 ? -2.511 -9.802 16.265 1.00 86.50 138 PRO A CA 1
ATOM 957 C C . PRO A 1 138 ? -1.518 -8.884 15.540 1.00 86.50 138 PRO A C 1
ATOM 959 O O . PRO A 1 138 ? -1.601 -8.697 14.329 1.00 86.50 138 PRO A O 1
ATOM 962 N N . ALA A 1 139 ? -0.537 -8.325 16.255 1.00 83.12 139 ALA A N 1
ATOM 963 C CA . ALA A 1 139 ? 0.430 -7.396 15.657 1.00 83.12 139 ALA A CA 1
ATOM 964 C C . ALA A 1 139 ? 1.197 -8.001 14.462 1.00 83.12 139 ALA A C 1
ATOM 966 O O . ALA A 1 139 ? 1.45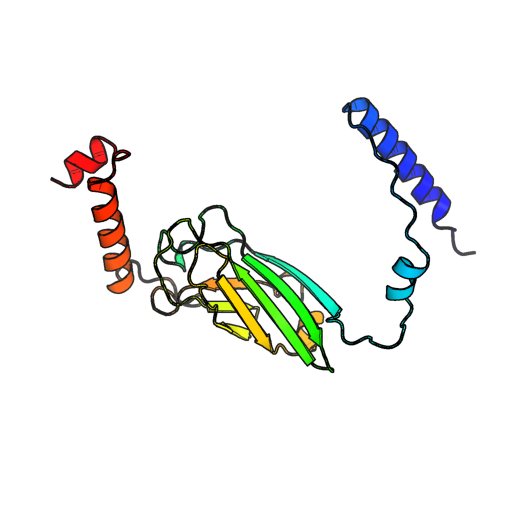5 -7.295 13.493 1.00 83.12 139 ALA A O 1
ATOM 967 N N . GLY A 1 140 ? 1.497 -9.305 14.504 1.00 80.06 140 GLY A N 1
ATOM 968 C CA . GLY A 1 140 ? 2.162 -10.022 13.409 1.00 80.06 140 GLY A CA 1
ATOM 969 C C . GLY A 1 140 ? 1.302 -10.220 12.156 1.00 80.06 140 GLY A C 1
ATOM 970 O O . GLY A 1 140 ? 1.846 -10.492 11.094 1.00 80.06 140 GLY A O 1
ATOM 971 N N . GLU A 1 141 ? -0.017 -10.049 12.259 1.00 83.00 141 GLU A N 1
ATOM 972 C CA . GLU A 1 141 ? -0.953 -10.126 11.127 1.00 83.00 141 GLU A CA 1
ATOM 973 C C . GLU A 1 141 ? -1.281 -8.740 10.545 1.00 83.00 141 GLU A C 1
ATOM 975 O O . GLU A 1 141 ? -1.894 -8.631 9.486 1.00 83.00 141 GLU A O 1
ATOM 980 N N . ARG A 1 142 ? -0.841 -7.658 11.204 1.00 88.81 142 ARG A N 1
ATOM 981 C CA . ARG A 1 142 ? -0.974 -6.268 10.731 1.00 88.81 142 ARG A CA 1
ATOM 982 C C . ARG A 1 142 ? 0.194 -5.895 9.821 1.00 88.81 142 ARG A C 1
ATOM 984 O O . ARG A 1 142 ? 0.891 -4.905 10.050 1.00 88.81 142 ARG A O 1
ATOM 991 N N . THR A 1 143 ? 0.449 -6.732 8.827 1.00 89.25 143 THR A N 1
ATOM 992 C CA . THR A 1 143 ? 1.547 -6.556 7.880 1.00 89.25 143 THR A CA 1
ATOM 993 C C . THR A 1 143 ? 1.038 -5.913 6.600 1.00 89.25 143 THR A C 1
ATOM 995 O O . THR A 1 143 ? -0.033 -6.245 6.088 1.00 89.25 143 THR A O 1
ATOM 998 N N . LEU A 1 144 ? 1.817 -4.957 6.095 1.00 95.00 144 LEU A N 1
ATOM 999 C CA . LEU A 1 144 ? 1.599 -4.342 4.796 1.00 95.00 144 LEU A CA 1
ATOM 1000 C C . LEU A 1 144 ? 2.615 -4.913 3.805 1.00 95.00 144 LEU A C 1
ATOM 1002 O O . LEU A 1 144 ? 3.818 -4.874 4.059 1.00 95.00 144 LEU A O 1
ATOM 1006 N N . THR A 1 145 ? 2.142 -5.393 2.660 1.00 96.00 145 THR A N 1
ATOM 1007 C CA . THR A 1 145 ? 2.993 -5.836 1.551 1.00 96.00 145 THR A CA 1
ATOM 1008 C C . THR A 1 145 ? 2.715 -4.984 0.326 1.00 96.00 145 THR A C 1
ATOM 1010 O O . THR A 1 145 ? 1.590 -4.952 -0.159 1.00 96.00 145 THR A O 1
ATOM 1013 N N . VAL A 1 146 ? 3.734 -4.302 -0.192 1.00 96.31 146 VAL A N 1
ATOM 1014 C CA . VAL A 1 146 ? 3.635 -3.512 -1.427 1.00 96.31 146 VAL A CA 1
ATOM 1015 C C . VAL A 1 146 ? 4.138 -4.345 -2.596 1.00 96.31 146 VAL A C 1
ATOM 1017 O O . VAL A 1 146 ? 5.188 -4.977 -2.493 1.00 96.31 146 VAL A O 1
ATOM 1020 N N . TYR A 1 147 ? 3.407 -4.337 -3.704 1.00 96.19 147 TYR A N 1
ATOM 1021 C CA . TYR A 1 147 ? 3.764 -5.085 -4.902 1.00 96.19 147 TYR A CA 1
ATOM 1022 C C . TYR A 1 147 ? 3.258 -4.388 -6.169 1.00 96.19 147 TYR A C 1
ATOM 1024 O O . TYR A 1 147 ? 2.429 -3.479 -6.117 1.00 96.19 147 TYR A O 1
ATOM 1032 N N . ALA A 1 148 ? 3.772 -4.798 -7.326 1.00 94.81 148 ALA A N 1
ATOM 1033 C CA . ALA A 1 148 ? 3.243 -4.385 -8.621 1.00 94.81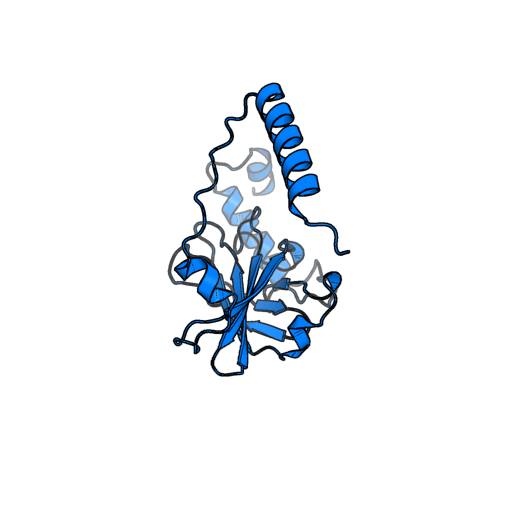 148 ALA A CA 1
ATOM 1034 C C . ALA A 1 148 ? 2.538 -5.582 -9.283 1.00 94.81 148 ALA A C 1
ATOM 1036 O O . ALA A 1 148 ? 3.230 -6.538 -9.648 1.00 94.81 148 ALA A O 1
ATOM 1037 N N . PRO A 1 149 ? 1.201 -5.549 -9.464 1.00 92.50 149 PRO A N 1
ATOM 1038 C CA . PRO A 1 149 ? 0.428 -6.688 -9.974 1.00 92.50 149 PRO A CA 1
ATOM 1039 C C . PRO A 1 149 ? 0.935 -7.246 -11.311 1.00 92.50 149 PRO A C 1
ATOM 1041 O O . PRO A 1 149 ? 0.958 -8.459 -11.507 1.00 92.50 149 PRO A O 1
ATOM 1044 N N . ASP A 1 150 ? 1.418 -6.372 -12.198 1.00 89.75 150 ASP A N 1
ATOM 1045 C CA . ASP A 1 150 ? 1.956 -6.744 -13.516 1.00 89.75 150 ASP A CA 1
ATOM 1046 C C . ASP A 1 150 ? 3.409 -7.266 -13.471 1.00 89.75 150 ASP A C 1
ATOM 1048 O O . ASP A 1 150 ? 3.999 -7.589 -14.505 1.00 89.75 150 ASP A O 1
ATOM 1052 N N . PHE A 1 151 ? 4.021 -7.326 -12.284 1.00 87.44 151 PHE A N 1
ATOM 1053 C CA . PHE A 1 151 ? 5.406 -7.754 -12.075 1.00 87.44 151 PHE A CA 1
ATOM 1054 C C . PHE A 1 151 ? 5.504 -9.008 -11.201 1.00 87.44 151 PHE A C 1
ATOM 1056 O O . PHE A 1 151 ? 6.172 -9.967 -11.589 1.00 87.44 151 PHE A O 1
ATOM 1063 N N . ALA A 1 152 ? 4.868 -9.001 -10.028 1.00 87.25 152 ALA A N 1
ATOM 1064 C CA . ALA A 1 152 ? 4.894 -10.100 -9.067 1.00 87.25 152 ALA A CA 1
ATOM 1065 C C . ALA A 1 152 ? 3.683 -10.035 -8.126 1.00 87.25 152 ALA A C 1
ATOM 1067 O O . ALA A 1 152 ? 3.191 -8.953 -7.821 1.00 87.25 152 ALA A O 1
ATOM 1068 N N . VAL A 1 153 ? 3.238 -11.192 -7.628 1.00 85.12 153 VAL A N 1
ATOM 1069 C CA . VAL A 1 153 ? 2.116 -11.308 -6.682 1.00 85.12 153 VAL A CA 1
ATOM 1070 C C . VAL A 1 153 ? 2.625 -11.959 -5.388 1.00 85.12 153 VAL A C 1
ATOM 1072 O O . VAL A 1 153 ? 3.277 -12.997 -5.489 1.00 85.12 153 VAL A O 1
ATOM 1075 N N . PRO A 1 154 ? 2.337 -11.405 -4.193 1.00 81.44 154 PRO A N 1
ATOM 1076 C CA . PRO A 1 154 ? 2.965 -11.821 -2.932 1.00 81.44 154 PRO A CA 1
ATOM 1077 C C . PRO A 1 154 ? 2.840 -13.309 -2.559 1.00 81.44 154 PRO A C 1
ATOM 1079 O O . PRO A 1 154 ? 3.761 -13.866 -1.971 1.00 81.44 154 PRO A O 1
ATOM 1082 N N . ASP A 1 155 ? 1.729 -13.970 -2.905 1.00 79.81 155 ASP A N 1
ATOM 1083 C CA . ASP A 1 155 ? 1.471 -15.374 -2.517 1.00 79.81 155 ASP A CA 1
ATOM 1084 C C . ASP A 1 155 ? 2.048 -16.403 -3.493 1.00 79.81 155 ASP A C 1
ATOM 1086 O O . ASP A 1 155 ? 1.875 -17.612 -3.325 1.00 79.81 155 ASP A O 1
ATOM 1090 N N . ARG A 1 156 ? 2.720 -15.939 -4.546 1.00 70.19 156 ARG A N 1
ATOM 1091 C CA . ARG A 1 156 ? 3.333 -16.794 -5.552 1.00 70.19 156 ARG A CA 1
ATOM 1092 C C . ARG A 1 156 ? 4.830 -16.565 -5.517 1.00 70.19 156 ARG A C 1
ATOM 1094 O O . ARG A 1 156 ? 5.277 -15.427 -5.624 1.00 70.19 156 ARG A O 1
ATOM 1101 N N . LEU A 1 157 ? 5.605 -17.649 -5.426 1.00 66.94 157 LEU A N 1
ATOM 1102 C CA . LEU A 1 157 ? 7.052 -17.551 -5.589 1.00 66.94 157 LEU A CA 1
ATOM 1103 C C . LEU A 1 157 ? 7.328 -16.831 -6.925 1.00 66.94 157 LEU A C 1
ATOM 1105 O O . LEU A 1 157 ? 6.833 -17.305 -7.956 1.00 66.94 157 LEU A O 1
ATOM 1109 N N . PRO A 1 158 ? 8.032 -15.683 -6.927 1.00 65.31 158 PRO A N 1
ATOM 1110 C CA . PRO A 1 158 ? 8.249 -14.931 -8.151 1.00 65.31 158 PRO A CA 1
ATOM 1111 C C . PRO A 1 158 ? 9.004 -15.805 -9.147 1.00 65.31 158 PRO A C 1
ATOM 1113 O O . PRO A 1 158 ? 10.099 -16.273 -8.841 1.00 65.31 158 PRO A O 1
ATOM 1116 N N . ASP A 1 159 ? 8.428 -16.029 -10.327 1.00 73.50 159 ASP A N 1
ATOM 1117 C CA . ASP A 1 159 ? 9.120 -16.732 -11.403 1.00 73.50 159 ASP A CA 1
ATOM 1118 C C . ASP A 1 159 ? 10.291 -15.848 -11.877 1.00 73.50 159 ASP A C 1
ATOM 1120 O O . ASP A 1 159 ? 10.052 -14.756 -12.416 1.00 73.50 159 ASP A O 1
ATOM 1124 N N . PRO A 1 160 ? 11.558 -16.257 -11.657 1.00 70.56 160 PRO A N 1
ATOM 1125 C CA . PRO A 1 160 ? 12.710 -15.463 -12.073 1.00 70.56 160 PRO A CA 1
ATOM 1126 C C . PRO A 1 160 ? 12.746 -15.269 -13.595 1.00 70.56 160 PRO A C 1
ATOM 1128 O O . PRO A 1 160 ? 13.286 -14.270 -14.072 1.00 70.56 160 PRO A O 1
ATOM 1131 N N . ASP A 1 161 ? 12.110 -16.178 -14.335 1.00 75.75 161 ASP A N 1
ATOM 1132 C CA . ASP A 1 161 ? 12.034 -16.224 -15.785 1.00 75.75 161 ASP A CA 1
ATOM 1133 C C . ASP A 1 161 ? 10.746 -15.612 -16.355 1.00 75.75 161 ASP A C 1
ATOM 1135 O O . ASP A 1 161 ? 10.502 -15.669 -17.565 1.00 75.75 161 ASP A O 1
ATOM 1139 N N . ALA A 1 162 ? 9.938 -14.938 -15.531 1.00 80.50 162 ALA A N 1
ATOM 1140 C CA . ALA A 1 162 ? 8.773 -14.215 -16.020 1.00 80.50 162 ALA A CA 1
ATOM 1141 C C . ALA A 1 162 ? 9.189 -13.162 -17.077 1.00 80.50 162 ALA A C 1
ATOM 1143 O O . ALA A 1 162 ? 10.049 -12.313 -16.802 1.00 80.50 162 ALA A O 1
ATOM 1144 N N . PRO A 1 163 ? 8.577 -13.148 -18.281 1.00 78.12 163 PRO A N 1
ATOM 1145 C CA . PRO A 1 163 ? 8.968 -12.242 -19.362 1.00 78.12 163 PRO A CA 1
ATOM 1146 C C . PRO A 1 163 ? 8.961 -10.761 -18.962 1.00 78.12 163 PRO A C 1
ATOM 1148 O O . PRO A 1 163 ? 9.900 -10.042 -19.299 1.00 78.12 163 PRO A O 1
ATOM 1151 N N . ALA A 1 164 ? 7.956 -10.318 -18.196 1.00 74.69 164 ALA A N 1
ATOM 1152 C CA . ALA A 1 164 ? 7.855 -8.940 -17.710 1.00 74.69 164 ALA A CA 1
ATOM 1153 C C . ALA A 1 164 ? 9.010 -8.571 -16.764 1.00 74.69 164 ALA A C 1
ATOM 1155 O O . ALA A 1 164 ? 9.596 -7.491 -16.876 1.00 74.69 164 ALA A O 1
ATOM 1156 N N . ARG A 1 165 ? 9.400 -9.498 -15.880 1.00 74.50 165 ARG A N 1
ATOM 1157 C CA . ARG A 1 165 ? 10.516 -9.319 -14.948 1.00 74.50 165 ARG A CA 1
ATOM 1158 C C . ARG A 1 165 ? 11.844 -9.227 -15.687 1.00 74.50 165 ARG A C 1
ATOM 1160 O O . ARG A 1 165 ? 12.584 -8.265 -15.486 1.00 74.50 165 ARG A O 1
ATOM 1167 N N . ARG A 1 166 ? 12.114 -10.167 -16.599 1.00 82.00 166 ARG A N 1
ATOM 1168 C CA . ARG A 1 166 ? 13.316 -10.125 -17.445 1.00 82.00 166 ARG A CA 1
ATOM 1169 C C . ARG A 1 166 ? 13.374 -8.847 -18.276 1.00 82.00 166 ARG A C 1
ATOM 1171 O O . ARG A 1 166 ? 14.415 -8.199 -18.304 1.00 82.00 166 ARG A O 1
ATOM 1178 N N . ALA A 1 167 ? 12.263 -8.436 -18.889 1.00 82.25 167 ALA A N 1
ATOM 1179 C CA . ALA A 1 167 ? 12.197 -7.196 -19.660 1.00 82.25 167 ALA A CA 1
ATOM 1180 C C . ALA A 1 167 ? 12.514 -5.963 -18.798 1.00 82.25 167 ALA A C 1
ATOM 1182 O O . ALA A 1 167 ? 13.290 -5.106 -19.221 1.00 82.25 167 ALA A O 1
ATOM 1183 N N . ALA A 1 168 ? 11.985 -5.889 -17.572 1.00 78.69 168 ALA A N 1
ATOM 1184 C CA . ALA A 1 168 ? 12.260 -4.789 -16.649 1.00 78.69 168 ALA A CA 1
ATOM 1185 C C . ALA A 1 168 ? 13.729 -4.742 -16.188 1.00 78.69 168 ALA A C 1
ATOM 1187 O O . ALA A 1 168 ? 14.287 -3.645 -16.078 1.00 78.69 168 ALA A O 1
ATOM 1188 N N . ILE A 1 169 ? 14.350 -5.904 -15.947 1.00 80.44 169 ILE A N 1
ATOM 1189 C CA . ILE A 1 169 ? 15.773 -6.033 -15.587 1.00 80.44 169 ILE A CA 1
ATOM 1190 C C . ILE A 1 169 ? 16.661 -5.620 -16.765 1.00 80.44 169 ILE A C 1
ATOM 1192 O O . ILE A 1 169 ? 17.546 -4.784 -16.599 1.00 80.44 169 ILE A O 1
ATOM 1196 N N . VAL A 1 170 ? 16.396 -6.143 -17.966 1.00 82.75 170 VAL A N 1
ATOM 1197 C CA . VAL A 1 170 ? 17.153 -5.806 -19.182 1.00 82.75 170 VAL A CA 1
ATOM 1198 C C . VAL A 1 170 ? 17.022 -4.320 -19.516 1.00 82.75 170 VAL A C 1
ATOM 1200 O O . VAL A 1 170 ? 18.013 -3.681 -19.864 1.00 82.75 170 VAL A O 1
ATOM 1203 N N . ALA A 1 171 ? 15.825 -3.741 -19.375 1.00 82.12 171 ALA A N 1
ATOM 1204 C CA . ALA A 1 171 ? 15.615 -2.310 -19.577 1.00 82.12 171 ALA A CA 1
ATOM 1205 C C . ALA A 1 171 ? 16.463 -1.470 -18.609 1.00 82.12 171 ALA A C 1
ATOM 1207 O O . ALA A 1 171 ? 17.119 -0.525 -19.042 1.00 82.12 171 ALA A O 1
ATOM 1208 N N . LEU A 1 172 ? 16.510 -1.844 -17.325 1.00 76.94 172 LEU A N 1
ATOM 1209 C CA . LEU A 1 172 ? 17.357 -1.163 -16.345 1.00 76.94 172 LEU A CA 1
ATOM 1210 C C . LEU A 1 172 ? 18.847 -1.305 -16.687 1.00 76.94 172 LEU A C 1
ATOM 1212 O O . LEU A 1 172 ? 19.571 -0.309 -16.685 1.00 76.94 172 LEU A O 1
ATOM 1216 N N . ALA A 1 173 ? 19.300 -2.516 -17.020 1.00 79.31 173 ALA A N 1
ATOM 1217 C CA . ALA A 1 173 ? 20.689 -2.769 -17.392 1.00 79.31 173 ALA A CA 1
ATOM 1218 C C . ALA A 1 173 ? 21.120 -1.881 -18.571 1.00 79.31 173 ALA A C 1
ATOM 1220 O O . ALA A 1 173 ? 22.146 -1.211 -18.494 1.00 79.31 173 ALA A O 1
ATOM 1221 N N . ARG A 1 174 ? 20.278 -1.761 -19.608 1.00 80.75 174 ARG A N 1
ATOM 1222 C CA . ARG A 1 174 ? 20.532 -0.875 -20.758 1.00 80.75 174 ARG A CA 1
ATOM 1223 C C . ARG A 1 174 ? 20.663 0.594 -20.362 1.00 80.75 174 ARG A C 1
ATOM 1225 O O . ARG A 1 174 ? 21.549 1.274 -20.867 1.00 80.75 174 ARG A O 1
ATOM 1232 N N . THR A 1 175 ? 19.819 1.084 -19.452 1.00 77.12 175 THR A N 1
ATOM 1233 C CA . THR A 1 175 ? 19.919 2.480 -18.985 1.00 77.12 175 THR A CA 1
ATOM 1234 C C . THR A 1 175 ? 21.187 2.748 -18.175 1.00 77.12 175 THR A C 1
ATOM 1236 O O . THR A 1 175 ? 21.696 3.865 -18.197 1.00 77.12 175 THR A O 1
ATOM 1239 N N . ARG A 1 176 ? 21.729 1.732 -17.490 1.00 73.56 176 ARG A N 1
ATOM 1240 C CA . ARG A 1 176 ? 22.969 1.866 -16.721 1.00 73.56 176 ARG A CA 1
ATOM 1241 C C . ARG A 1 176 ? 24.215 1.924 -17.587 1.00 73.56 176 ARG A C 1
ATOM 1243 O O . ARG A 1 176 ? 25.081 2.728 -17.281 1.00 73.56 176 ARG A O 1
ATOM 1250 N N . VAL A 1 177 ? 24.295 1.135 -18.659 1.00 74.44 177 VAL A N 1
ATOM 1251 C CA . VAL A 1 177 ? 25.486 1.087 -19.532 1.00 74.44 177 VAL A CA 1
ATOM 1252 C C . VAL A 1 177 ? 25.808 2.459 -20.148 1.00 74.44 177 VAL A C 1
ATOM 1254 O O . VAL A 1 177 ? 26.973 2.780 -20.352 1.00 74.44 177 VAL A O 1
ATOM 1257 N N . GLY A 1 178 ? 24.797 3.303 -20.381 1.00 67.44 178 GLY A N 1
ATOM 1258 C CA . GLY A 1 178 ? 24.976 4.679 -20.868 1.00 67.44 178 GLY A CA 1
ATOM 1259 C C . GLY A 1 178 ? 25.094 5.757 -19.781 1.00 67.44 178 GLY A C 1
ATOM 1260 O O . GLY A 1 178 ? 25.130 6.941 -20.110 1.00 67.44 178 GLY A O 1
ATOM 1261 N N . SER A 1 179 ? 25.096 5.388 -18.497 1.00 72.50 179 SER A N 1
ATOM 1262 C CA . SER A 1 179 ? 25.133 6.344 -17.387 1.00 72.50 179 SER A CA 1
ATOM 1263 C C . SER A 1 179 ? 26.564 6.834 -17.119 1.00 72.50 179 SER A C 1
ATOM 1265 O O . SER A 1 179 ? 27.485 6.019 -17.126 1.00 72.50 179 SER A O 1
ATOM 1267 N N . PRO A 1 180 ? 26.780 8.121 -16.776 1.00 69.50 180 PRO A N 1
ATOM 1268 C CA . PRO A 1 180 ? 28.100 8.628 -16.387 1.00 69.50 180 PRO A CA 1
ATOM 1269 C C . PRO A 1 180 ? 28.700 7.924 -15.158 1.00 69.50 180 PRO A C 1
ATOM 1271 O O . PRO A 1 180 ? 29.897 8.032 -14.913 1.00 69.50 180 PRO A O 1
ATOM 1274 N N . GLY A 1 181 ? 27.870 7.227 -14.372 1.00 68.00 181 GLY A N 1
ATOM 1275 C CA . GLY A 1 181 ? 28.294 6.417 -13.228 1.00 68.00 181 GLY A CA 1
ATOM 1276 C C . GLY A 1 181 ? 28.541 4.938 -13.544 1.00 68.00 181 GLY A C 1
ATOM 1277 O O . GLY A 1 181 ? 28.716 4.164 -12.606 1.00 68.00 181 GLY A O 1
ATOM 1278 N N . ALA A 1 182 ? 28.502 4.525 -14.815 1.00 71.62 182 ALA A N 1
ATOM 1279 C CA . ALA A 1 182 ? 28.756 3.142 -15.202 1.00 71.62 182 ALA A CA 1
ATOM 1280 C C . ALA A 1 182 ? 30.206 2.748 -14.896 1.00 71.62 182 ALA A C 1
ATOM 1282 O O . ALA A 1 182 ? 31.159 3.451 -15.238 1.00 71.62 182 ALA A O 1
ATOM 1283 N N . THR A 1 183 ? 30.381 1.598 -14.261 1.00 72.75 183 THR A N 1
ATOM 1284 C CA . THR A 1 183 ? 31.706 1.029 -14.015 1.00 72.75 183 THR A CA 1
ATOM 1285 C C . THR A 1 183 ? 32.301 0.460 -15.306 1.00 72.75 183 THR A C 1
ATOM 1287 O O . THR A 1 183 ? 31.582 0.051 -16.218 1.00 72.75 183 THR A O 1
ATOM 1290 N N . LEU A 1 184 ? 33.634 0.365 -15.381 1.00 70.69 184 LEU A N 1
ATOM 1291 C CA . LEU A 1 184 ? 34.329 -0.224 -16.535 1.00 70.69 184 LEU A CA 1
ATOM 1292 C C . LEU A 1 184 ? 33.836 -1.657 -16.838 1.00 70.69 184 LEU A C 1
ATOM 1294 O O . LEU A 1 184 ? 33.717 -2.042 -17.997 1.00 70.69 184 LEU A O 1
ATOM 1298 N N . ALA A 1 185 ? 33.500 -2.427 -15.796 1.00 71.19 185 ALA A N 1
ATOM 1299 C CA . ALA A 1 185 ? 32.939 -3.771 -15.925 1.00 71.19 185 ALA A CA 1
ATOM 1300 C C . ALA A 1 185 ? 31.534 -3.771 -16.555 1.00 71.19 185 ALA A C 1
ATOM 1302 O O . ALA A 1 185 ? 31.244 -4.619 -17.397 1.00 71.19 185 ALA A O 1
ATOM 1303 N N . GLU A 1 186 ? 30.679 -2.806 -16.197 1.00 64.50 186 GLU A N 1
ATOM 1304 C CA . GLU A 1 186 ? 29.352 -2.637 -16.808 1.00 64.50 186 GLU A CA 1
ATOM 1305 C C . GLU A 1 186 ? 29.458 -2.231 -18.287 1.00 64.50 186 GLU A C 1
ATOM 1307 O O . GLU A 1 186 ? 28.643 -2.666 -19.097 1.00 64.50 186 GLU A O 1
ATOM 1312 N N . TYR A 1 187 ? 30.485 -1.460 -18.661 1.00 63.69 187 TYR A N 1
ATOM 1313 C CA . TYR A 1 187 ? 30.718 -1.062 -20.051 1.00 63.69 187 TYR A CA 1
ATOM 1314 C C . TYR A 1 187 ? 31.190 -2.235 -20.925 1.00 63.69 187 TYR A C 1
ATOM 1316 O O . TYR A 1 187 ? 30.682 -2.436 -22.024 1.00 63.69 187 TYR A O 1
ATOM 1324 N N . VAL A 1 188 ? 32.126 -3.050 -20.424 1.00 70.62 188 VAL A N 1
ATOM 1325 C CA . VAL A 1 188 ? 32.662 -4.219 -21.148 1.00 70.62 188 VAL A CA 1
ATOM 1326 C C . VAL A 1 188 ? 31.619 -5.331 -21.299 1.00 70.62 188 VAL A C 1
ATOM 1328 O O . VAL A 1 188 ? 31.616 -6.020 -22.310 1.00 70.62 188 VAL A O 1
ATOM 1331 N N . ALA A 1 189 ? 30.712 -5.498 -20.333 1.00 67.50 189 ALA A N 1
ATOM 1332 C CA . ALA A 1 189 ? 29.631 -6.483 -20.421 1.00 67.50 189 ALA A CA 1
ATOM 1333 C C . ALA A 1 189 ? 28.475 -6.060 -21.353 1.00 67.50 189 ALA A C 1
ATOM 1335 O O . ALA A 1 189 ? 27.635 -6.893 -21.695 1.00 67.50 189 ALA A O 1
ATOM 1336 N N . GLY A 1 190 ? 28.392 -4.772 -21.708 1.00 60.81 190 GLY A N 1
ATOM 1337 C CA . GLY A 1 190 ? 27.357 -4.215 -22.584 1.00 60.81 190 GLY A CA 1
ATOM 1338 C C . GLY A 1 190 ? 27.768 -4.039 -24.051 1.00 60.81 190 GLY A C 1
ATOM 1339 O O . GLY A 1 190 ? 26.896 -3.710 -24.858 1.00 60.81 190 GLY A O 1
ATOM 1340 N N . ALA A 1 191 ? 29.054 -4.220 -24.374 1.00 57.16 191 ALA A N 1
ATOM 1341 C CA . ALA A 1 191 ? 29.617 -4.193 -25.729 1.00 57.16 191 ALA A CA 1
ATOM 1342 C C . ALA A 1 191 ? 29.564 -5.582 -26.384 1.00 57.16 191 ALA A C 1
ATOM 1344 O O . ALA A 1 191 ? 29.301 -5.631 -27.607 1.00 57.16 191 ALA A O 1
#

Radius of gyration: 23.61 Å; chains: 1; bounding box: 53×40×74 Å

Sequence (191 aa):
LAAVPGARAAGLAARLAELAEDNGIVLTEPAAPARADLALAAGGPPVGRDVVVLRGTSPVDWALVPQGVVDAAAHASWTVLRRDGSSVVEVSVPRAPGARRAGLAARFGPVEVALDLPAGDGPATGRAPVPDAVVLLPAGERTLTVYAPDFAVPDRLPDPDAPARRAAIVALARTRVGSPGATLAEYVAGA